Protein AF-A0A2T0K1S1-F1 (afdb_monomer_lite)

Foldseek 3Di:
DDPVVVQVLVLQCQVVPFPFKQKAKEKAFAPPLADPLLVVVVVVHRPRYHYYHDDAQCVQQVVQCVSQVNQRRGRLDHDDPQGGMDIDMDIYGAFWFPDFWDKDALCLLDPPFPCNVVAGIWTKHDQDQKFWAWFADPQQGIKTKIWTWTDDDLWIKIKIWIDGPPPRDPVSQQVVQLVQVLQSPPVVGPRGDDLVVDDAADDSFKHKDKDWDFDPDPVLEAEGEMEIGHWAKDKDKDWCPPPVNCVLVVVCVCQVSSVHDDRDDTDIDIDIFTGARTTSHDDDDDDDDDDDDGTDIGMYMYMYGRPRAKIKIWMAICGPVPGSRRSPTRDIDICHDGDYHDPDDPCVVVPPD

pLDDT: mean 85.29, std 15.34, range [21.83, 98.5]

Secondary structure (DSSP, 8-state):
--HHHHHHHHHHHHHS--TTSEEEEEEEE-TT---HHHHHHHHTS-TTSEEEE---HHHHHHHHHHHTTTS--S-SS---TT--EEEEEEEE--EEBSSPPEEEEGGGG-TT-SSTTT-SEEEE--SSS-EEEEEEETTTEEEEEEEEEEEETTEEEEEEEEEE-TTS-HHHHHHHHHHHGGGTTSSSPTTBPPGGGSPSEE-SSEEEEEEEEEE--TTSEEEEEEEEE-BEEEEEEEE---GGGSHHHHHHHHGGGGT-S------EEEEEEEE-SSEES------------PPEEEEEEEEEEE--S-EEEEEEE--TT--TTTT-EEEEEEE-S-BPPPSS-TTGGGG--

Sequence (353 aa):
MDVEAAAAAATAMLEQPHPLVSSATAVWNRPGTDTDRLRHWYSSLPPRTGTGPLPEQALLDAWAKEHSLGMIDEFPLKVTPDVVLVLAGALATRVTWEEPFDVAPASALGPESAWAADLSRVLSSPPAGHVAFIATTETAGDVIVHAATAGCGPARLSVVSVAAAPDVAFGNVLAAAHEIAPTVHDRPPAHRVSLFDLPVGETTLWTIREDRAPTHAPSGREERHRAVLPCWAAEGNHDLGDPSLGFPLAARALAPLLERSGLEFKARQAAVAKYGRYGFEAAAVTGGAAIESEPAEGDVRAAELRFGHPYAVVAVTNDTARGPWHGVPVFSGWVGRPEDVPEEDPDDEAADD

Radius of gyration: 23.32 Å; chains: 1; bounding box: 58×45×66 Å

Organism: NCBI:txid113567

Structure (mmCIF, N/CA/C/O backbone):
data_AF-A0A2T0K1S1-F1
#
_entry.id   AF-A0A2T0K1S1-F1
#
loop_
_atom_site.group_PDB
_atom_site.id
_atom_site.type_symbol
_atom_site.label_atom_id
_atom_site.label_alt_id
_atom_site.label_comp_id
_atom_site.label_asym_id
_atom_site.label_entity_id
_atom_site.label_seq_id
_atom_site.pdbx_PDB_ins_code
_atom_site.Cartn_x
_atom_site.Cartn_y
_atom_site.Cartn_z
_atom_site.occupancy
_atom_site.B_iso_or_equiv
_atom_site.auth_seq_id
_atom_site.auth_comp_id
_atom_site.auth_asym_id
_atom_site.auth_atom_id
_atom_site.pdbx_PDB_model_num
ATOM 1 N N . MET A 1 1 ? 9.750 -6.802 17.464 1.00 64.81 1 MET A N 1
ATOM 2 C CA . MET A 1 1 ? 9.503 -5.585 18.264 1.00 64.81 1 MET A CA 1
ATOM 3 C C . MET A 1 1 ? 8.763 -6.012 19.519 1.00 64.81 1 MET A C 1
ATOM 5 O O . MET A 1 1 ? 7.904 -6.879 19.402 1.00 64.81 1 MET A O 1
ATOM 9 N N . ASP A 1 2 ? 9.132 -5.507 20.695 1.00 86.81 2 ASP A N 1
ATOM 10 C CA . ASP A 1 2 ? 8.346 -5.748 21.911 1.00 86.81 2 ASP A CA 1
ATOM 11 C C . ASP A 1 2 ? 7.138 -4.793 21.993 1.00 86.81 2 ASP A C 1
ATOM 13 O O . ASP A 1 2 ? 6.983 -3.885 21.174 1.00 86.81 2 ASP A O 1
ATOM 17 N N . VAL A 1 3 ? 6.244 -5.036 22.953 1.00 81.44 3 VAL A N 1
ATOM 18 C CA . VAL A 1 3 ? 4.970 -4.308 23.072 1.00 81.44 3 VAL A CA 1
ATOM 19 C C . VAL A 1 3 ? 5.176 -2.847 23.484 1.00 81.44 3 VAL A C 1
ATOM 21 O O . VAL A 1 3 ? 4.444 -1.980 23.014 1.00 81.44 3 VAL A O 1
ATOM 24 N N . GLU A 1 4 ? 6.169 -2.558 24.327 1.00 86.31 4 GLU A N 1
ATOM 25 C CA . GLU A 1 4 ? 6.444 -1.196 24.799 1.00 86.31 4 GLU A CA 1
ATOM 26 C C . GLU A 1 4 ? 7.002 -0.329 23.667 1.00 86.31 4 GLU A C 1
ATOM 28 O O . GLU A 1 4 ? 6.529 0.787 23.451 1.00 86.31 4 GLU A O 1
ATOM 33 N N . ALA A 1 5 ? 7.932 -0.870 22.879 1.00 87.62 5 ALA A N 1
ATOM 34 C CA . ALA A 1 5 ? 8.465 -0.214 21.693 1.00 87.62 5 ALA A CA 1
ATOM 35 C C . ALA A 1 5 ? 7.375 0.025 20.637 1.00 87.62 5 ALA A C 1
ATOM 37 O O . ALA A 1 5 ? 7.321 1.104 20.048 1.00 87.62 5 ALA A O 1
ATOM 38 N N . ALA A 1 6 ? 6.474 -0.943 20.429 1.00 83.44 6 ALA A N 1
ATOM 39 C CA . ALA A 1 6 ? 5.346 -0.786 19.512 1.00 83.44 6 ALA A CA 1
ATOM 40 C C . ALA A 1 6 ? 4.378 0.316 19.973 1.00 83.44 6 ALA A C 1
ATOM 42 O O . ALA A 1 6 ? 3.968 1.156 19.171 1.00 83.44 6 ALA A O 1
ATOM 43 N N . ALA A 1 7 ? 4.051 0.354 21.269 1.00 85.38 7 ALA A N 1
ATOM 44 C CA . ALA A 1 7 ? 3.191 1.385 21.841 1.00 85.38 7 ALA A CA 1
ATOM 45 C C . ALA A 1 7 ? 3.831 2.782 21.755 1.00 85.38 7 ALA A C 1
ATOM 47 O O . ALA A 1 7 ? 3.155 3.748 21.393 1.00 85.38 7 ALA A O 1
ATOM 48 N N . ALA A 1 8 ? 5.133 2.892 22.032 1.00 89.75 8 ALA A N 1
ATOM 49 C CA . ALA A 1 8 ? 5.875 4.144 21.917 1.00 89.75 8 ALA A CA 1
ATOM 50 C C . ALA A 1 8 ? 5.935 4.644 20.464 1.00 89.75 8 ALA A C 1
ATOM 52 O O . ALA A 1 8 ? 5.700 5.826 20.217 1.00 89.75 8 ALA A O 1
ATOM 53 N N . ALA A 1 9 ? 6.179 3.752 19.499 1.00 89.31 9 ALA A N 1
ATOM 54 C CA . ALA A 1 9 ? 6.176 4.092 18.077 1.00 89.31 9 ALA A CA 1
ATOM 55 C C . ALA A 1 9 ? 4.791 4.570 17.607 1.00 89.31 9 ALA A C 1
ATOM 57 O O . ALA A 1 9 ? 4.682 5.625 16.984 1.00 89.31 9 ALA A O 1
ATOM 58 N N . ALA A 1 10 ? 3.723 3.847 17.965 1.00 86.44 10 ALA A N 1
ATOM 59 C CA . ALA A 1 10 ? 2.351 4.245 17.646 1.00 86.44 10 ALA A CA 1
ATOM 60 C C . ALA A 1 10 ? 1.981 5.602 18.266 1.00 86.44 10 ALA A C 1
ATOM 62 O O . ALA A 1 10 ? 1.386 6.448 17.601 1.00 86.44 10 ALA A O 1
ATOM 63 N N . THR A 1 11 ? 2.387 5.837 19.516 1.00 89.88 11 THR A N 1
ATOM 64 C CA . THR A 1 11 ? 2.181 7.120 20.202 1.00 89.88 11 THR A CA 1
ATOM 65 C C . THR A 1 11 ? 2.896 8.253 19.474 1.00 89.88 11 THR A C 1
ATOM 67 O O . THR A 1 11 ? 2.268 9.261 19.164 1.00 89.88 11 THR A O 1
ATOM 70 N N . ALA A 1 12 ? 4.171 8.067 19.118 1.00 91.56 12 ALA A N 1
ATOM 71 C CA . ALA A 1 12 ? 4.946 9.075 18.401 1.00 91.56 12 ALA A CA 1
ATOM 72 C C . ALA A 1 12 ? 4.328 9.427 17.036 1.00 91.56 12 ALA A C 1
ATOM 74 O O . ALA A 1 12 ? 4.266 10.602 16.677 1.00 91.56 12 ALA A O 1
ATOM 75 N N . MET A 1 13 ? 3.835 8.426 16.298 1.00 90.69 13 MET A N 1
ATOM 76 C CA . MET A 1 13 ? 3.145 8.629 15.019 1.00 90.69 13 MET A CA 1
ATOM 77 C C . MET A 1 13 ? 1.844 9.423 15.177 1.00 90.69 13 MET A C 1
ATOM 79 O O . MET A 1 13 ? 1.580 10.330 14.389 1.00 90.69 13 MET A O 1
ATOM 83 N N . LEU A 1 14 ? 1.048 9.129 16.209 1.00 88.44 14 LEU A N 1
ATOM 84 C CA . LEU A 1 14 ? -0.197 9.853 16.471 1.00 88.44 14 LEU A CA 1
ATOM 85 C C . LEU A 1 14 ? 0.062 11.282 16.956 1.00 88.44 14 LEU A C 1
ATOM 87 O O . LEU A 1 14 ? -0.648 12.195 16.550 1.00 88.44 14 LEU A O 1
ATOM 91 N N . GLU A 1 15 ? 1.075 11.504 17.794 1.00 90.00 15 GLU A N 1
ATOM 92 C CA . GLU A 1 15 ? 1.450 12.842 18.271 1.00 90.00 15 GLU A CA 1
ATOM 93 C C . GLU A 1 15 ? 2.003 13.735 17.153 1.00 90.00 15 GLU A C 1
ATOM 95 O O . GLU A 1 15 ? 1.777 14.950 17.167 1.00 90.00 15 GLU A O 1
ATOM 100 N N . GLN A 1 16 ? 2.671 13.131 16.167 1.00 90.50 16 GLN A N 1
ATOM 101 C CA . GLN A 1 16 ? 3.248 13.793 14.999 1.00 90.50 16 GLN A CA 1
ATOM 102 C C . GLN A 1 16 ? 2.601 13.248 13.716 1.00 90.50 16 GLN A C 1
ATOM 104 O O . GLN A 1 16 ? 3.237 12.475 12.998 1.00 90.50 16 GLN A O 1
ATOM 109 N N . PRO A 1 17 ? 1.336 13.611 13.424 1.00 89.06 17 PRO A N 1
ATOM 110 C CA . PRO A 1 17 ? 0.612 13.065 12.283 1.00 89.06 17 PRO A CA 1
ATOM 111 C C . PRO A 1 17 ? 1.308 13.416 10.967 1.00 89.06 17 PRO A C 1
ATOM 113 O O . PRO A 1 17 ? 1.809 14.529 10.783 1.00 89.06 17 PRO A O 1
ATOM 116 N N . HIS A 1 18 ? 1.315 12.463 10.040 1.00 90.19 18 HIS A N 1
ATOM 117 C CA . HIS A 1 18 ? 1.939 12.644 8.740 1.00 90.19 18 HIS A CA 1
ATOM 118 C C . HIS A 1 18 ? 1.052 13.501 7.814 1.00 90.19 18 HIS A C 1
ATOM 120 O O . HIS A 1 18 ? -0.120 13.172 7.633 1.00 90.19 18 HIS A O 1
ATOM 126 N N . PRO A 1 19 ? 1.572 14.560 7.161 1.00 89.62 19 PRO A N 1
ATOM 127 C CA . PRO A 1 19 ? 0.756 15.470 6.345 1.00 89.62 19 PRO A CA 1
ATOM 128 C C . PRO A 1 19 ? 0.024 14.808 5.175 1.00 89.62 19 PRO A C 1
ATOM 130 O O . PRO A 1 19 ? -1.030 15.280 4.766 1.00 89.62 19 PRO A O 1
ATOM 133 N N . LEU A 1 20 ? 0.585 13.724 4.632 1.00 89.44 20 LEU A N 1
ATOM 134 C CA . LEU A 1 20 ? -0.005 12.986 3.511 1.00 89.44 20 LEU A CA 1
ATOM 135 C C . LEU A 1 20 ? -0.845 11.783 3.957 1.00 89.44 20 LEU A C 1
ATOM 137 O O . LEU A 1 20 ? -1.424 11.119 3.109 1.00 89.44 20 LEU A O 1
ATOM 141 N N . VAL A 1 21 ? -0.884 11.451 5.252 1.00 89.12 21 VAL A N 1
ATOM 142 C CA . VAL A 1 21 ? -1.632 10.291 5.763 1.00 89.12 21 VAL A CA 1
ATOM 143 C C . VAL A 1 21 ? -2.501 10.747 6.928 1.00 89.12 21 VAL A C 1
ATOM 145 O O . VAL A 1 21 ? -2.032 10.923 8.053 1.00 89.12 21 VAL A O 1
ATOM 148 N N . SER A 1 22 ? -3.792 10.918 6.650 1.00 86.19 22 SER A N 1
ATOM 149 C CA . SER A 1 22 ? -4.805 11.070 7.687 1.00 86.19 22 SER A CA 1
ATOM 150 C C . SER A 1 22 ? -4.788 9.820 8.557 1.00 86.19 22 SER A C 1
ATOM 152 O O . SER A 1 22 ? -4.917 8.703 8.055 1.00 86.19 22 SER A O 1
ATOM 154 N N . SER A 1 23 ? -4.602 10.013 9.859 1.00 86.38 23 SER A N 1
ATOM 155 C CA . SER A 1 23 ? -4.616 8.944 10.849 1.00 86.38 23 SER A CA 1
ATOM 156 C C . SER A 1 23 ? -5.500 9.345 12.017 1.00 86.38 23 SER A C 1
ATOM 158 O O . SER A 1 23 ? -5.381 10.443 12.564 1.00 86.38 23 SER A O 1
ATOM 160 N N . ALA A 1 24 ? -6.406 8.450 12.390 1.00 85.75 24 ALA A N 1
ATOM 161 C CA . ALA A 1 24 ? -7.288 8.636 13.527 1.00 85.75 24 ALA A CA 1
ATOM 162 C C . ALA A 1 24 ? -7.420 7.330 14.300 1.00 85.75 24 ALA A C 1
ATOM 164 O O . ALA A 1 24 ? -7.539 6.250 13.722 1.00 85.75 24 ALA A O 1
ATOM 165 N N . THR A 1 25 ? -7.430 7.443 15.620 1.00 88.44 25 THR A N 1
ATOM 166 C CA . THR A 1 25 ? -7.726 6.341 16.530 1.00 88.44 25 THR A CA 1
ATOM 167 C C . THR A 1 25 ? -8.847 6.756 17.456 1.00 88.44 25 THR A C 1
ATOM 169 O O . THR A 1 25 ? -8.946 7.916 17.860 1.00 88.44 25 THR A O 1
ATOM 172 N N . ALA A 1 26 ? -9.695 5.804 17.816 1.00 87.69 26 ALA A N 1
ATOM 173 C CA . ALA A 1 26 ? -10.708 6.026 18.822 1.00 87.69 26 ALA A CA 1
ATOM 174 C C . ALA A 1 26 ? -11.001 4.758 19.616 1.00 87.69 26 ALA A C 1
ATOM 176 O O . ALA A 1 26 ? -10.833 3.632 19.143 1.00 87.69 26 ALA A O 1
ATOM 177 N N . VAL A 1 27 ? -11.457 4.959 20.843 1.00 89.06 27 VAL A N 1
ATOM 178 C CA . VAL A 1 27 ? -12.011 3.918 21.687 1.00 89.06 27 VAL A CA 1
ATOM 179 C C . VAL A 1 27 ? -13.284 4.415 22.344 1.00 89.06 27 VAL A C 1
ATOM 181 O O . VAL A 1 27 ? -13.318 5.484 22.947 1.00 89.06 27 VAL A O 1
ATOM 184 N N . TRP A 1 28 ? -14.336 3.613 22.262 1.00 90.19 28 TRP A N 1
ATOM 185 C CA . TRP A 1 28 ? -15.601 3.936 22.900 1.00 90.19 28 TRP A CA 1
ATOM 186 C C . TRP A 1 28 ? -16.138 2.758 23.692 1.00 90.19 28 TRP A C 1
ATOM 188 O O . TRP A 1 28 ? -16.031 1.612 23.257 1.00 90.19 28 TRP A O 1
ATOM 198 N N . ASN A 1 29 ? -16.761 3.034 24.834 1.00 89.25 29 ASN A N 1
ATOM 199 C CA . ASN A 1 29 ? -17.402 2.015 25.661 1.00 89.25 29 ASN A CA 1
ATOM 200 C C . ASN A 1 29 ? -18.888 2.286 25.848 1.00 89.25 29 ASN A C 1
ATOM 202 O O . ASN A 1 29 ? -19.340 3.429 25.851 1.00 89.25 29 ASN A O 1
ATOM 206 N N . ARG A 1 30 ? -19.670 1.227 26.048 1.00 88.75 30 ARG A N 1
ATOM 207 C CA . ARG A 1 30 ? -21.098 1.372 26.326 1.00 88.75 30 ARG A CA 1
ATOM 208 C C . ARG A 1 30 ? -21.313 2.182 27.619 1.00 88.75 30 ARG A C 1
ATOM 210 O O . ARG A 1 30 ? -20.660 1.894 28.623 1.00 88.75 30 ARG A O 1
ATOM 217 N N . PRO A 1 31 ? -22.257 3.141 27.639 1.00 87.94 31 PRO A N 1
ATOM 218 C CA . PRO A 1 31 ? -22.629 3.823 28.874 1.00 87.94 31 PRO A CA 1
ATOM 219 C C . PRO A 1 31 ? -22.998 2.834 29.988 1.00 87.94 31 PRO A C 1
ATOM 221 O O . PRO A 1 31 ? -23.769 1.898 29.763 1.00 87.94 31 PRO A O 1
ATOM 224 N N . GLY A 1 32 ? -22.451 3.035 31.189 1.00 85.44 32 GLY A N 1
ATOM 225 C CA . GLY A 1 32 ? -22.700 2.157 32.337 1.00 85.44 32 GLY A CA 1
ATOM 226 C C . GLY A 1 32 ? -21.766 0.947 32.429 1.00 85.44 32 GLY A C 1
ATOM 227 O O . GLY A 1 32 ? -21.948 0.111 33.312 1.00 85.44 32 GLY A O 1
ATOM 228 N N . THR A 1 33 ? -20.758 0.848 31.555 1.00 85.75 33 THR A N 1
ATOM 229 C CA . THR A 1 33 ? -19.636 -0.100 31.703 1.00 85.75 33 THR A CA 1
ATOM 230 C C . THR A 1 33 ? -18.342 0.585 32.147 1.00 85.75 33 THR A C 1
ATOM 232 O O . THR A 1 33 ? -17.258 0.029 31.978 1.00 85.75 33 THR A O 1
ATOM 235 N N . ASP A 1 34 ? -18.443 1.805 32.667 1.00 87.12 34 ASP A N 1
ATOM 236 C CA . ASP A 1 34 ? -17.313 2.613 33.106 1.00 87.12 34 ASP A CA 1
ATOM 237 C C . ASP A 1 34 ? -16.726 2.071 34.416 1.00 87.12 34 ASP A C 1
ATOM 239 O O . ASP A 1 34 ? -17.436 1.885 35.403 1.00 87.12 34 ASP A O 1
ATOM 243 N N . THR A 1 35 ? -15.413 1.850 34.438 1.00 91.12 35 THR A N 1
ATOM 244 C CA . THR A 1 35 ? -14.669 1.398 35.623 1.00 91.12 35 THR A CA 1
ATOM 245 C C . THR A 1 35 ? -13.484 2.329 35.886 1.00 91.12 35 THR A C 1
ATOM 247 O O . THR A 1 35 ? -13.036 3.066 35.000 1.00 91.12 35 THR A O 1
ATOM 250 N N . ASP A 1 36 ? -12.916 2.286 37.092 1.00 91.75 36 ASP A N 1
ATOM 251 C CA . ASP A 1 36 ? -11.699 3.046 37.415 1.00 91.75 36 ASP A CA 1
ATOM 252 C C . ASP A 1 36 ? -10.504 2.608 36.560 1.00 91.75 36 ASP A C 1
ATOM 254 O O . ASP A 1 36 ? -9.706 3.439 36.124 1.00 91.75 36 ASP A O 1
ATOM 258 N N . ARG A 1 37 ? -10.410 1.306 36.261 1.00 91.81 37 ARG A N 1
ATOM 259 C CA . ARG A 1 37 ? -9.342 0.738 35.427 1.00 91.81 37 ARG A CA 1
ATOM 260 C C . ARG A 1 37 ? -9.436 1.209 33.982 1.00 91.81 37 ARG A C 1
ATOM 262 O O . ARG A 1 37 ? -8.415 1.569 33.404 1.00 91.81 37 ARG A O 1
ATOM 269 N N . LEU A 1 38 ? -10.644 1.239 33.418 1.00 89.88 38 LEU A N 1
ATOM 270 C CA . LEU A 1 38 ? -10.876 1.734 32.063 1.00 89.88 38 LEU A CA 1
ATOM 271 C C . LEU A 1 38 ? -10.540 3.225 31.964 1.00 89.88 38 LEU A C 1
ATOM 273 O O . LEU A 1 38 ? -9.828 3.632 31.051 1.00 89.88 38 LEU A O 1
ATOM 277 N N . ARG A 1 39 ? -10.977 4.028 32.943 1.00 90.25 39 ARG A N 1
ATOM 278 C CA . ARG A 1 39 ? -10.659 5.463 33.001 1.00 90.25 39 ARG A CA 1
ATOM 279 C C . ARG A 1 39 ? -9.160 5.720 33.112 1.00 90.25 39 ARG A C 1
ATOM 281 O O . ARG A 1 39 ? -8.640 6.603 32.434 1.00 90.25 39 ARG A O 1
ATOM 288 N N . HIS A 1 40 ? -8.458 4.938 33.931 1.00 91.69 40 HIS A N 1
ATOM 289 C CA . HIS A 1 40 ? -7.007 5.039 34.020 1.00 91.69 40 HIS A CA 1
ATOM 290 C C . HIS A 1 40 ? -6.333 4.676 32.691 1.00 91.69 40 HIS A C 1
ATOM 292 O O . HIS A 1 40 ? -5.454 5.405 32.235 1.00 91.69 40 HIS A O 1
ATOM 298 N N . TRP A 1 41 ? -6.783 3.615 32.021 1.00 90.88 41 TRP A N 1
ATOM 299 C CA . TRP A 1 41 ? -6.257 3.259 30.707 1.00 90.88 41 TRP A CA 1
ATOM 300 C C . TRP A 1 41 ? -6.513 4.352 29.658 1.00 90.88 41 TRP A C 1
ATOM 302 O O . TRP A 1 41 ? -5.575 4.736 28.965 1.00 90.88 41 TRP A O 1
ATOM 312 N N . TYR A 1 42 ? -7.707 4.952 29.601 1.00 90.81 42 TYR A N 1
ATOM 313 C CA . TYR A 1 42 ? -7.972 6.099 28.718 1.00 90.81 42 TYR A CA 1
ATOM 314 C C . TYR A 1 42 ? -7.012 7.266 28.958 1.00 90.81 42 TYR A C 1
ATOM 316 O O . TYR A 1 42 ? -6.526 7.854 27.999 1.00 90.81 42 TYR A O 1
ATOM 324 N N . SER A 1 43 ? -6.670 7.561 30.218 1.00 89.56 43 SER A N 1
ATOM 325 C CA . SER A 1 43 ? -5.703 8.622 30.540 1.00 89.56 43 SER A CA 1
ATOM 326 C C . SER A 1 43 ? -4.270 8.334 30.071 1.00 89.56 43 SER A C 1
ATOM 328 O O . SER A 1 43 ? -3.445 9.243 30.061 1.00 89.56 43 SER A O 1
ATOM 330 N N . SER A 1 44 ? -3.973 7.084 29.697 1.00 89.56 44 SER A N 1
ATOM 331 C CA . SER A 1 44 ? -2.677 6.674 29.144 1.00 89.56 44 SER A CA 1
ATOM 332 C C . SER A 1 44 ? -2.625 6.687 27.614 1.00 89.56 44 SER A C 1
ATOM 334 O O . SER A 1 44 ? -1.552 6.497 27.047 1.00 89.56 44 SER A O 1
ATOM 336 N N . LEU A 1 45 ? -3.764 6.884 26.937 1.00 89.44 45 LEU A N 1
ATOM 337 C CA . LEU A 1 45 ? -3.822 6.902 25.477 1.00 89.44 45 LEU A CA 1
ATOM 338 C C . LEU A 1 45 ? -3.278 8.221 24.909 1.00 89.44 45 LEU A C 1
ATOM 340 O O . LEU A 1 45 ? -3.387 9.262 25.564 1.00 89.44 45 LEU A O 1
ATOM 344 N N . PRO A 1 46 ? -2.745 8.212 23.671 1.00 88.31 46 PRO A N 1
ATOM 345 C CA . PRO A 1 46 ? -2.303 9.430 23.002 1.00 88.31 46 PRO A CA 1
ATOM 346 C C . PRO A 1 46 ? -3.429 10.476 22.970 1.00 88.31 46 PRO A C 1
ATOM 348 O O . PRO A 1 46 ? -4.557 10.104 22.633 1.00 88.31 46 PRO A O 1
ATOM 351 N N . PRO A 1 47 ? -3.157 11.772 23.233 1.00 86.06 47 PRO A N 1
ATOM 352 C CA . PRO A 1 47 ? -4.196 12.802 23.375 1.00 86.06 47 PRO A CA 1
ATOM 353 C C . PRO A 1 47 ? -5.135 12.965 22.172 1.00 86.06 47 PRO A C 1
ATOM 355 O O . PRO A 1 47 ? -6.242 13.474 22.313 1.00 86.06 47 PRO A O 1
ATOM 358 N N . ARG A 1 48 ? -4.687 12.555 20.980 1.00 86.56 48 ARG A N 1
ATOM 359 C CA . ARG A 1 48 ? -5.467 12.586 19.732 1.00 86.56 48 ARG A CA 1
ATOM 360 C C . ARG A 1 48 ? -6.414 11.395 19.565 1.00 86.56 48 ARG A C 1
ATOM 362 O O . ARG A 1 48 ? -7.193 11.384 18.619 1.00 86.56 48 ARG A O 1
ATOM 369 N N . THR A 1 49 ? -6.357 10.412 20.460 1.00 89.44 49 THR A N 1
ATOM 370 C CA . THR A 1 49 ? -7.272 9.271 20.442 1.00 89.44 49 THR A CA 1
ATOM 371 C C . THR A 1 49 ? -8.647 9.726 20.916 1.00 89.44 49 THR A C 1
ATOM 373 O O . THR A 1 49 ? -8.793 10.196 22.046 1.00 89.44 49 THR A O 1
ATOM 376 N N . GLY A 1 50 ? -9.668 9.570 20.075 1.00 89.06 50 GLY A N 1
ATOM 377 C CA . GLY A 1 50 ? -11.052 9.818 20.468 1.00 89.06 50 GLY A CA 1
ATOM 378 C C . GLY A 1 50 ? -11.458 8.871 21.596 1.00 89.06 50 GLY A C 1
ATOM 379 O O . GLY A 1 50 ? -11.259 7.665 21.488 1.00 89.06 50 GLY A O 1
ATOM 380 N N . THR A 1 51 ? -12.013 9.392 22.688 1.00 91.56 51 THR A N 1
ATOM 381 C CA . THR A 1 51 ? -12.507 8.569 23.803 1.00 91.56 51 THR A CA 1
ATOM 382 C C . THR A 1 51 ? -13.911 8.996 24.207 1.00 91.56 51 THR A C 1
ATOM 384 O O . THR A 1 51 ? -14.295 10.147 23.994 1.00 91.56 51 THR A O 1
ATOM 387 N N . GLY A 1 52 ? -14.691 8.084 24.791 1.00 90.44 52 GLY A N 1
ATOM 388 C CA . GLY A 1 52 ? -15.994 8.426 25.362 1.00 90.44 52 GLY A CA 1
ATOM 389 C C . GLY A 1 52 ? -17.046 7.319 25.262 1.00 90.44 52 GLY A C 1
ATOM 390 O O . GLY A 1 52 ? -16.705 6.154 25.038 1.00 90.44 52 GLY A O 1
ATOM 391 N N . PRO A 1 53 ? -18.334 7.669 25.442 1.00 92.06 53 PRO A N 1
ATOM 392 C CA . PRO A 1 53 ? -19.424 6.713 25.307 1.00 92.06 53 PRO A CA 1
ATOM 393 C C . PRO A 1 53 ? -19.555 6.236 23.857 1.00 92.06 53 PRO A C 1
ATOM 395 O O . PRO A 1 53 ? -19.329 7.009 22.930 1.00 92.06 53 PRO A O 1
ATOM 398 N N . LEU A 1 54 ? -19.959 4.977 23.677 1.00 91.12 54 LEU A N 1
ATOM 399 C CA . LEU A 1 54 ? -20.235 4.353 22.384 1.00 91.12 54 LEU A CA 1
ATOM 400 C C . LEU A 1 54 ? -21.316 5.148 21.646 1.00 91.12 54 LEU A C 1
ATOM 402 O O . LEU A 1 54 ? -22.460 5.163 22.116 1.00 91.12 54 LEU A O 1
ATOM 406 N N . PRO A 1 55 ? -20.971 5.810 20.527 1.00 91.56 55 PRO A N 1
ATOM 407 C CA . PRO A 1 55 ? -21.939 6.590 19.778 1.00 91.56 55 PRO A CA 1
ATOM 408 C C . PRO A 1 55 ? -22.923 5.693 19.017 1.00 91.56 55 PRO A C 1
ATOM 410 O O . PRO A 1 55 ? -22.701 4.496 18.817 1.00 91.56 55 PRO A O 1
ATOM 413 N N . GLU A 1 56 ? -24.035 6.289 18.589 1.00 92.25 56 GLU A N 1
ATOM 414 C CA . GLU A 1 56 ? -24.987 5.634 17.693 1.00 92.25 56 GLU A CA 1
ATOM 415 C C . GLU A 1 56 ? -24.381 5.415 16.299 1.00 92.25 56 GLU A C 1
ATOM 417 O O . GLU A 1 56 ? -23.434 6.095 15.902 1.00 92.25 56 GLU A O 1
ATOM 422 N N . GLN A 1 57 ? -24.963 4.489 15.530 1.00 93.81 57 GLN A N 1
ATOM 423 C CA . GLN A 1 57 ? -24.428 4.077 14.228 1.00 93.81 57 GLN A CA 1
ATOM 424 C C . GLN A 1 57 ? -24.203 5.259 13.272 1.00 93.81 57 GLN A C 1
ATOM 426 O O . GLN A 1 57 ? -23.140 5.347 12.675 1.00 93.81 57 GLN A O 1
ATOM 431 N N . ALA A 1 58 ? -25.138 6.212 13.195 1.00 95.38 58 ALA A N 1
ATOM 432 C CA . ALA A 1 58 ? -25.011 7.368 12.304 1.00 95.38 58 ALA A CA 1
ATOM 433 C C . ALA A 1 58 ? -23.784 8.247 12.618 1.00 95.38 58 ALA A C 1
ATOM 435 O O . ALA A 1 58 ? -23.182 8.822 11.716 1.00 95.38 58 ALA A O 1
ATOM 436 N N . LEU A 1 59 ? -23.392 8.340 13.892 1.00 94.69 59 LEU A N 1
ATOM 437 C CA . LEU A 1 59 ? -22.197 9.076 14.306 1.00 94.69 59 LEU A CA 1
ATOM 438 C C . LEU A 1 59 ? -20.914 8.280 14.038 1.00 94.69 59 LEU A C 1
ATOM 440 O O . LEU A 1 59 ? -19.890 8.881 13.733 1.00 94.69 59 LEU A O 1
ATOM 444 N N . LEU A 1 60 ? -20.962 6.946 14.119 1.00 92.25 60 LEU A N 1
ATOM 445 C CA . LEU A 1 60 ? -19.847 6.094 13.695 1.00 92.25 60 LEU A CA 1
ATOM 446 C C . LEU A 1 60 ? -19.620 6.174 12.185 1.00 92.25 60 LEU A C 1
ATOM 448 O O . LEU A 1 60 ? -18.476 6.255 11.749 1.00 92.25 60 LEU A O 1
ATOM 452 N N . ASP A 1 61 ? -20.696 6.178 11.402 1.00 94.50 61 ASP A N 1
ATOM 453 C CA . ASP A 1 61 ? -20.640 6.313 9.946 1.00 94.50 61 ASP A CA 1
ATOM 454 C C . ASP A 1 61 ? -20.086 7.699 9.564 1.00 94.50 61 ASP A C 1
ATOM 456 O O . ASP A 1 61 ? -19.163 7.804 8.759 1.00 94.50 61 ASP A O 1
ATOM 460 N N . ALA A 1 62 ? -20.535 8.765 10.241 1.00 94.44 62 ALA A N 1
ATOM 461 C CA . ALA A 1 62 ? -19.960 10.102 10.078 1.00 94.44 62 ALA A CA 1
ATOM 462 C C . ALA A 1 62 ? -18.464 10.153 10.444 1.00 94.44 62 ALA A C 1
ATOM 464 O O . ALA A 1 62 ? -17.679 10.742 9.704 1.00 94.44 62 ALA A O 1
ATOM 465 N N . TRP A 1 63 ? -18.060 9.497 11.539 1.00 92.38 63 TRP A N 1
ATOM 466 C CA . TRP A 1 63 ? -16.655 9.380 11.941 1.00 92.38 63 TRP A CA 1
ATOM 467 C C . TRP A 1 63 ? -15.824 8.643 10.879 1.00 92.38 63 TRP A C 1
ATOM 469 O O . TRP A 1 63 ? -14.740 9.101 10.520 1.00 92.38 63 TRP A O 1
ATOM 479 N N . ALA A 1 64 ? -16.337 7.532 10.333 1.00 90.00 64 ALA A N 1
ATOM 480 C CA . ALA A 1 64 ? -15.676 6.793 9.258 1.00 90.00 64 ALA A CA 1
ATOM 481 C C . ALA A 1 64 ? -15.493 7.675 8.020 1.00 90.00 64 ALA A C 1
ATOM 483 O O . ALA A 1 64 ? -14.384 7.761 7.491 1.00 90.00 64 ALA A O 1
ATOM 484 N N . LYS A 1 65 ? -16.545 8.386 7.608 1.00 91.81 65 LYS A N 1
ATOM 485 C CA . LYS A 1 65 ? -16.524 9.279 6.447 1.00 91.81 65 LYS A CA 1
ATOM 486 C C . LYS A 1 65 ? -15.532 10.423 6.620 1.00 91.81 65 LYS A C 1
ATOM 488 O O . LYS A 1 65 ? -14.727 10.672 5.728 1.00 91.81 65 LYS A O 1
ATOM 493 N N . GLU A 1 66 ? -15.546 11.091 7.768 1.00 90.69 66 GLU A N 1
ATOM 494 C CA . GLU A 1 66 ? -14.636 12.201 8.062 1.00 90.69 66 GLU A CA 1
ATOM 495 C C . GLU A 1 66 ? -13.170 11.749 8.029 1.00 90.69 66 GLU A C 1
ATOM 497 O O . GLU A 1 66 ? -12.351 12.311 7.298 1.00 90.69 66 GLU A O 1
ATOM 502 N N . HIS A 1 67 ? -12.834 10.687 8.766 1.00 88.50 67 HIS A N 1
ATOM 503 C CA . HIS A 1 67 ? -11.444 10.252 8.914 1.00 88.50 67 HIS A CA 1
ATOM 504 C C . HIS A 1 67 ? -10.913 9.425 7.736 1.00 88.50 67 HIS A C 1
ATOM 506 O O . HIS A 1 67 ? -9.700 9.224 7.641 1.00 88.50 67 HIS A O 1
ATOM 512 N N . SER A 1 68 ? -11.787 9.006 6.816 1.00 86.19 68 SER A N 1
ATOM 513 C CA . SER A 1 68 ? -11.428 8.369 5.543 1.00 86.19 68 SER A CA 1
ATOM 514 C C . SER A 1 68 ? -11.385 9.333 4.352 1.00 86.19 68 SER A C 1
ATOM 516 O O . SER A 1 68 ? -11.280 8.885 3.212 1.00 86.19 68 SER A O 1
ATOM 518 N N . LEU A 1 69 ? -11.481 10.650 4.580 1.00 87.25 69 LEU A N 1
ATOM 519 C CA . LEU A 1 69 ? -11.558 11.662 3.513 1.00 87.25 69 LEU A CA 1
ATOM 520 C C . LEU A 1 69 ? -12.750 11.443 2.559 1.00 87.25 69 LEU A C 1
ATOM 522 O O . LEU A 1 69 ? -12.684 11.765 1.368 1.00 87.25 69 LEU A O 1
ATOM 526 N N . GLY A 1 70 ? -13.836 10.879 3.088 1.00 88.31 70 GLY A N 1
ATOM 527 C CA . GLY A 1 70 ? -15.055 10.548 2.361 1.00 88.31 70 GLY A CA 1
ATOM 528 C C . GLY A 1 70 ? -15.020 9.223 1.600 1.00 88.31 70 GLY A C 1
ATOM 529 O O . GLY A 1 70 ? -15.991 8.929 0.917 1.00 88.31 70 GLY A O 1
ATOM 530 N N . MET A 1 71 ? -13.938 8.437 1.687 1.00 84.56 71 MET A N 1
ATOM 531 C CA . MET A 1 71 ? -13.805 7.179 0.934 1.00 84.56 71 MET A CA 1
ATOM 532 C C . MET A 1 71 ? -14.573 6.005 1.552 1.00 84.56 71 MET A C 1
ATOM 534 O O . MET A 1 71 ? -14.865 5.036 0.861 1.00 84.56 71 MET A O 1
ATOM 538 N N . ILE A 1 72 ? -14.878 6.063 2.850 1.00 84.75 72 ILE A N 1
ATOM 539 C CA . ILE A 1 72 ? -15.628 5.032 3.573 1.00 84.75 72 ILE A CA 1
ATOM 540 C C . ILE A 1 72 ? -16.851 5.695 4.201 1.00 84.75 72 ILE A C 1
ATOM 542 O O . ILE A 1 72 ? -16.734 6.383 5.212 1.00 84.75 72 ILE A O 1
ATOM 546 N N . ASP A 1 73 ? -18.022 5.487 3.600 1.00 87.88 73 ASP A N 1
ATOM 547 C CA . ASP A 1 73 ? -19.276 6.105 4.050 1.00 87.88 73 ASP A CA 1
ATOM 548 C C . ASP A 1 73 ? -19.869 5.451 5.307 1.00 87.88 73 ASP A C 1
ATOM 550 O O . ASP A 1 73 ? -20.501 6.132 6.113 1.00 87.88 73 ASP A O 1
ATOM 554 N N . GLU A 1 74 ? -19.677 4.140 5.486 1.00 87.75 74 GLU A N 1
ATOM 555 C CA . GLU A 1 74 ? -20.240 3.378 6.605 1.00 87.75 74 GLU A CA 1
ATOM 556 C C . GLU A 1 74 ? -19.152 2.787 7.503 1.00 87.75 74 GLU A C 1
ATOM 558 O O . GLU A 1 74 ? -18.171 2.203 7.036 1.00 87.75 74 GLU A O 1
ATOM 563 N N . PHE A 1 75 ? -19.362 2.844 8.818 1.00 87.19 75 PHE A N 1
ATOM 564 C CA . PHE A 1 75 ? -18.470 2.198 9.770 1.00 87.19 75 PHE A CA 1
ATOM 565 C C . PHE A 1 75 ? -18.571 0.664 9.635 1.00 87.19 75 PHE A C 1
ATOM 567 O O . PHE A 1 75 ? -19.679 0.110 9.616 1.00 87.19 75 PHE A O 1
ATOM 574 N N . PRO A 1 76 ? -17.441 -0.071 9.587 1.00 83.94 76 PRO A N 1
ATOM 575 C CA . PRO A 1 76 ? -17.440 -1.486 9.197 1.00 83.94 76 PRO A CA 1
ATOM 576 C C . PRO A 1 76 ? -18.070 -2.425 10.241 1.00 83.94 76 PRO A C 1
ATOM 578 O O . PRO A 1 76 ? -18.449 -3.560 9.928 1.00 83.94 76 PRO A O 1
ATOM 581 N N . LEU A 1 77 ? -18.197 -1.972 11.491 1.00 83.69 77 LEU A N 1
ATOM 582 C CA . LEU A 1 77 ? -18.883 -2.693 12.563 1.00 83.69 77 LEU A CA 1
ATOM 583 C C . LEU A 1 77 ? -20.297 -2.135 12.763 1.00 83.69 77 LEU A C 1
ATOM 585 O O . LEU A 1 77 ? -20.491 -0.927 12.878 1.00 83.69 77 LEU A O 1
ATOM 589 N N . LYS A 1 78 ? -21.283 -3.029 12.883 1.00 85.81 78 LYS A N 1
ATOM 590 C CA . LYS A 1 78 ? -22.641 -2.656 13.294 1.00 85.81 78 LYS A CA 1
ATOM 591 C C . LYS A 1 78 ? -22.766 -2.752 14.812 1.00 85.81 78 LYS A C 1
ATOM 593 O O . LYS A 1 78 ? -22.457 -3.794 15.394 1.00 85.81 78 LYS A O 1
ATOM 598 N N . VAL A 1 79 ? -23.218 -1.675 15.451 1.00 82.38 79 VAL A N 1
ATOM 599 C CA . VAL A 1 79 ? -23.386 -1.633 16.909 1.00 82.38 79 VAL A CA 1
ATOM 600 C C . VAL A 1 79 ? -24.641 -2.395 17.319 1.00 82.38 79 VAL A C 1
ATOM 602 O O . VAL A 1 79 ? -25.764 -1.956 17.083 1.00 82.38 79 VAL A O 1
ATOM 605 N N . THR A 1 80 ? -24.448 -3.535 17.976 1.00 82.19 80 THR A N 1
ATOM 606 C CA . THR A 1 80 ? -25.519 -4.346 18.566 1.00 82.19 80 THR A CA 1
ATOM 607 C C . THR A 1 80 ? -25.534 -4.212 20.099 1.00 82.19 80 THR A C 1
ATOM 609 O O . THR A 1 80 ? -24.527 -3.799 20.686 1.00 82.19 80 THR A O 1
ATOM 612 N N . PRO A 1 81 ? -26.643 -4.549 20.797 1.00 80.56 81 PRO A N 1
ATOM 613 C CA . PRO A 1 81 ? -26.768 -4.399 22.258 1.00 80.56 81 PRO A CA 1
ATOM 614 C C . PRO A 1 81 ? -25.751 -5.176 23.111 1.00 80.56 81 PRO A C 1
ATOM 616 O O . PRO A 1 81 ? -25.651 -4.943 24.310 1.00 80.56 81 PRO A O 1
ATOM 619 N N . ASP A 1 82 ? -24.977 -6.077 22.518 1.00 80.38 82 ASP A N 1
ATOM 620 C CA . ASP A 1 82 ? -23.880 -6.844 23.118 1.00 80.38 82 ASP A CA 1
ATOM 621 C C . ASP A 1 82 ? -22.513 -6.138 23.024 1.00 80.38 82 ASP A C 1
ATOM 623 O O . ASP A 1 82 ? -21.651 -6.383 23.862 1.00 80.38 82 ASP A O 1
ATOM 627 N N . VAL A 1 83 ? -22.337 -5.156 22.128 1.00 81.69 83 VAL A N 1
ATOM 628 C CA . VAL A 1 83 ? -21.058 -4.432 21.932 1.00 81.69 83 VAL A CA 1
ATOM 629 C C . VAL A 1 83 ? -20.707 -3.496 23.098 1.00 81.69 83 VAL A C 1
ATOM 631 O O . VAL A 1 83 ? -21.215 -2.383 23.195 1.00 81.69 83 VAL A O 1
ATOM 634 N N . VAL A 1 84 ? -19.823 -3.922 24.000 1.00 82.81 84 VAL A N 1
ATOM 635 C CA . VAL A 1 84 ? -19.454 -3.130 25.195 1.00 82.81 84 VAL A CA 1
ATOM 636 C C . VAL A 1 84 ? -18.259 -2.195 24.998 1.00 82.81 84 VAL A C 1
ATOM 638 O O . VAL A 1 84 ? -18.133 -1.229 25.747 1.00 82.81 84 VAL A O 1
ATOM 641 N N . LEU A 1 85 ? -17.397 -2.471 24.019 1.00 83.06 85 LEU A N 1
ATOM 642 C CA . LEU A 1 85 ? -16.186 -1.707 23.720 1.00 83.06 85 LEU A CA 1
ATOM 643 C C . LEU A 1 85 ? -15.912 -1.772 22.217 1.00 83.06 85 LEU A C 1
ATOM 645 O O . LEU A 1 85 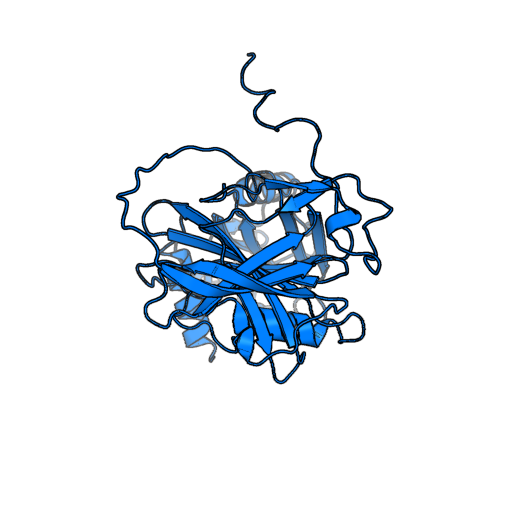? -15.982 -2.852 21.631 1.00 83.06 85 LEU A O 1
ATOM 649 N N . VAL A 1 86 ? -15.579 -0.637 21.615 1.00 84.81 86 VAL A N 1
ATOM 650 C CA . VAL A 1 86 ? -15.160 -0.525 20.216 1.00 84.81 86 VAL A CA 1
ATOM 651 C C . VAL A 1 86 ? -13.801 0.150 20.179 1.00 84.81 86 VAL A C 1
ATOM 653 O O . VAL A 1 86 ? -13.626 1.209 20.772 1.00 84.81 86 VAL A O 1
ATOM 656 N N . LEU A 1 87 ? -12.858 -0.469 19.473 1.00 85.31 87 LEU A N 1
ATOM 657 C CA . LEU A 1 87 ? -11.597 0.144 19.068 1.00 85.31 87 LEU A CA 1
ATOM 658 C C . LEU A 1 87 ? -11.689 0.440 17.579 1.00 85.31 87 LEU A C 1
ATOM 660 O O . LEU A 1 87 ? -12.079 -0.433 16.804 1.00 85.31 87 LEU A O 1
ATOM 664 N N . ALA A 1 88 ? -11.322 1.651 17.192 1.00 85.38 88 ALA A N 1
ATOM 665 C CA . ALA A 1 88 ? -11.347 2.093 15.814 1.00 85.38 88 ALA A CA 1
ATOM 666 C C . ALA A 1 88 ? -10.003 2.703 15.433 1.00 85.38 88 ALA A C 1
ATOM 668 O O . ALA A 1 88 ? -9.399 3.454 16.200 1.00 85.38 88 ALA A O 1
ATOM 669 N N . GLY A 1 89 ? -9.559 2.379 14.226 1.00 84.56 89 GLY A N 1
ATOM 670 C CA . GLY A 1 89 ? -8.452 3.033 13.553 1.00 84.56 89 GLY A CA 1
ATOM 671 C C . GLY A 1 89 ? -8.884 3.363 12.134 1.00 84.56 89 GLY A C 1
ATOM 672 O O . GLY A 1 89 ? -9.543 2.547 11.491 1.00 84.56 89 GLY A O 1
ATOM 673 N N . ALA A 1 90 ? -8.527 4.549 11.663 1.00 83.94 90 ALA A N 1
ATOM 674 C CA . ALA A 1 90 ? -8.704 4.960 10.282 1.00 83.94 90 ALA A CA 1
ATOM 675 C C . ALA A 1 90 ? -7.372 5.491 9.755 1.00 83.94 90 ALA A C 1
ATOM 677 O O . ALA A 1 90 ? -6.702 6.286 10.418 1.00 83.94 90 ALA A O 1
ATOM 678 N N . LEU A 1 91 ? -7.002 5.022 8.567 1.00 85.50 91 LEU A N 1
ATOM 679 C CA . LEU A 1 91 ? -5.886 5.528 7.784 1.00 85.50 91 LEU A CA 1
ATOM 680 C C . LEU A 1 91 ? -6.421 5.867 6.400 1.00 85.50 91 LEU A C 1
ATOM 682 O O . LEU A 1 91 ? -7.076 5.037 5.773 1.00 85.50 91 LEU A O 1
ATOM 686 N N . ALA A 1 92 ? -6.137 7.075 5.932 1.00 86.19 92 ALA A N 1
ATOM 687 C CA . ALA A 1 92 ? -6.530 7.517 4.605 1.00 86.19 92 ALA A CA 1
ATOM 688 C C . ALA A 1 92 ? -5.490 8.458 4.017 1.00 86.19 92 ALA A C 1
ATOM 690 O O . ALA A 1 92 ? -4.833 9.221 4.723 1.00 86.19 92 ALA A O 1
ATOM 691 N N . THR A 1 93 ? -5.346 8.415 2.702 1.00 85.81 93 THR A N 1
ATOM 692 C CA . THR A 1 93 ? -4.483 9.330 1.968 1.00 85.81 93 THR A CA 1
ATOM 693 C C . THR A 1 93 ? -5.166 9.708 0.663 1.00 85.81 93 THR A C 1
ATOM 695 O O . THR A 1 93 ? -5.842 8.881 0.057 1.00 85.81 93 THR A O 1
ATOM 698 N N . ARG A 1 94 ? -5.045 10.982 0.294 1.00 85.19 94 ARG A N 1
ATOM 699 C CA . ARG A 1 94 ? -5.453 11.536 -0.994 1.00 85.19 94 ARG A CA 1
ATOM 700 C C . ARG A 1 94 ? -4.315 12.448 -1.436 1.00 85.19 94 ARG A C 1
ATOM 702 O O . ARG A 1 94 ? -4.062 13.455 -0.774 1.00 85.19 94 ARG A O 1
ATOM 709 N N . VAL A 1 95 ? -3.555 12.025 -2.438 1.00 84.69 95 VAL A N 1
ATOM 710 C CA . VAL A 1 95 ? -2.318 12.674 -2.867 1.00 84.69 95 VAL A CA 1
ATOM 711 C C . VAL A 1 95 ? -2.153 12.692 -4.379 1.00 84.69 95 VAL A C 1
ATOM 713 O O . VAL A 1 95 ? -2.465 11.736 -5.084 1.00 84.69 95 VAL A O 1
ATOM 716 N N . THR A 1 96 ? -1.531 13.760 -4.858 1.00 86.88 96 THR A N 1
ATOM 717 C CA . THR A 1 96 ? -1.105 13.932 -6.248 1.00 86.88 96 THR A CA 1
ATOM 718 C C . THR A 1 96 ? 0.346 13.479 -6.394 1.00 86.88 96 THR A C 1
ATOM 720 O O . THR A 1 96 ? 1.166 13.739 -5.507 1.00 86.88 96 THR A O 1
ATOM 723 N N . TRP A 1 97 ? 0.683 12.812 -7.499 1.00 89.50 97 TRP A N 1
ATOM 724 C CA . TRP A 1 97 ? 2.071 12.459 -7.796 1.00 89.50 97 TRP A CA 1
ATOM 725 C C . TRP A 1 97 ? 2.918 13.719 -7.988 1.00 89.50 97 TRP A C 1
ATOM 727 O O . TRP A 1 97 ? 2.446 14.709 -8.542 1.00 89.50 97 TRP A O 1
ATOM 737 N N . GLU A 1 98 ? 4.178 13.671 -7.552 1.00 89.19 98 GLU A N 1
ATOM 738 C CA . GLU A 1 98 ? 5.156 14.713 -7.885 1.00 89.19 98 GLU A CA 1
ATOM 739 C C . GLU A 1 98 ? 5.358 14.789 -9.402 1.00 89.19 98 GLU A C 1
ATOM 741 O O . GLU A 1 98 ? 5.409 15.882 -9.954 1.00 89.19 98 GLU A O 1
ATOM 746 N N . GLU A 1 99 ? 5.391 13.630 -10.065 1.00 88.88 99 GLU A N 1
ATOM 747 C CA . GLU A 1 99 ? 5.404 13.508 -11.521 1.00 88.88 99 GLU A CA 1
ATOM 748 C C . GLU A 1 99 ? 4.234 12.617 -11.972 1.00 88.88 99 GLU A C 1
ATOM 750 O O . GLU A 1 99 ? 4.166 11.451 -11.581 1.00 88.88 99 GLU A O 1
ATOM 755 N N . PRO A 1 100 ? 3.274 13.130 -12.759 1.00 89.94 100 PRO A N 1
ATOM 756 C CA . PRO A 1 100 ? 2.184 12.320 -13.290 1.00 89.94 100 PRO A CA 1
ATOM 757 C C . PRO A 1 100 ? 2.651 11.245 -14.277 1.00 89.94 100 PRO A C 1
ATOM 759 O O . PRO A 1 100 ? 3.699 11.349 -14.913 1.00 89.94 100 PRO A O 1
ATOM 762 N N . PHE A 1 101 ? 1.815 10.227 -14.466 1.00 91.62 101 PHE A N 1
ATOM 763 C CA . PHE A 1 101 ? 2.039 9.212 -15.490 1.00 91.62 101 PHE A CA 1
ATOM 764 C C . PHE A 1 101 ? 1.729 9.718 -16.902 1.00 91.62 101 PHE A C 1
ATOM 766 O O . PHE A 1 101 ? 0.762 10.451 -17.145 1.00 91.62 101 PHE A O 1
ATOM 773 N N . ASP A 1 102 ? 2.498 9.205 -17.857 1.00 92.69 102 ASP A N 1
ATOM 774 C CA . ASP A 1 102 ? 2.123 9.193 -19.264 1.00 92.69 102 ASP A CA 1
ATOM 775 C C . ASP A 1 102 ? 1.100 8.080 -19.532 1.00 92.69 102 ASP A C 1
ATOM 777 O O . ASP A 1 102 ? 0.910 7.165 -18.728 1.00 92.69 102 ASP A O 1
ATOM 781 N N . VAL A 1 103 ? 0.455 8.127 -20.697 1.00 93.44 103 VAL A N 1
ATOM 782 C CA . VAL A 1 103 ? -0.499 7.100 -21.135 1.00 93.44 103 VAL A CA 1
ATOM 783 C C . VAL A 1 103 ? 0.091 6.305 -22.296 1.00 93.44 103 VAL A C 1
ATOM 785 O O . VAL A 1 103 ? 0.708 6.862 -23.203 1.00 93.44 103 VAL A O 1
ATOM 788 N N . ALA A 1 104 ? -0.109 4.991 -22.277 1.00 94.00 104 ALA A N 1
ATOM 789 C CA . ALA A 1 104 ? 0.301 4.066 -23.326 1.00 94.00 104 ALA A CA 1
ATOM 790 C C . ALA A 1 104 ? -0.865 3.138 -23.715 1.00 94.00 104 ALA A C 1
ATOM 792 O O . ALA A 1 104 ? -1.785 2.949 -22.918 1.00 94.00 104 ALA A O 1
ATOM 793 N N . PRO A 1 105 ? -0.859 2.544 -24.923 1.00 95.94 105 PRO A N 1
ATOM 794 C CA . PRO A 1 105 ? -1.835 1.514 -25.272 1.00 95.94 105 PRO A CA 1
ATOM 795 C C . PRO A 1 105 ? -1.654 0.280 -24.380 1.00 95.94 105 PRO A C 1
ATOM 797 O O . PRO A 1 105 ? -0.523 -0.085 -24.057 1.00 95.94 105 PRO A O 1
ATOM 800 N N . ALA A 1 106 ? -2.744 -0.410 -24.038 1.00 95.38 106 ALA A N 1
ATOM 801 C CA . ALA A 1 106 ? -2.705 -1.600 -23.181 1.00 95.38 106 ALA A CA 1
ATOM 802 C C . ALA A 1 106 ? -1.826 -2.737 -23.727 1.00 95.38 106 ALA A C 1
ATOM 804 O O . ALA A 1 106 ? -1.262 -3.509 -22.955 1.00 95.38 106 ALA A O 1
ATOM 805 N N . SER A 1 107 ? -1.603 -2.785 -25.046 1.00 95.19 107 SER A N 1
ATOM 806 C CA . SER A 1 107 ? -0.645 -3.704 -25.675 1.00 95.19 107 SER A CA 1
ATOM 807 C C . SER A 1 107 ? 0.789 -3.554 -25.147 1.00 95.19 107 SER A C 1
ATOM 809 O O . SER A 1 107 ? 1.594 -4.470 -25.298 1.00 95.19 107 SER A O 1
ATOM 811 N N . ALA A 1 108 ? 1.129 -2.419 -24.524 1.00 95.25 108 ALA A N 1
ATOM 812 C CA . ALA A 1 108 ? 2.422 -2.196 -23.879 1.00 95.25 108 ALA A CA 1
ATOM 813 C C . ALA A 1 108 ? 2.629 -3.039 -22.604 1.00 95.25 108 ALA A C 1
ATOM 815 O O . ALA A 1 108 ? 3.766 -3.185 -22.163 1.00 95.25 108 ALA A O 1
ATOM 816 N N . LEU A 1 109 ? 1.576 -3.649 -22.039 1.00 95.31 109 LEU A N 1
ATOM 817 C CA . LEU A 1 109 ? 1.707 -4.655 -20.973 1.00 95.31 109 LEU A CA 1
ATOM 818 C C . LEU A 1 109 ? 2.346 -5.966 -21.460 1.00 95.31 109 LEU A C 1
ATOM 820 O O . LEU A 1 109 ? 2.674 -6.829 -20.649 1.00 95.31 109 LEU A O 1
ATOM 824 N N . GLY A 1 110 ? 2.547 -6.110 -22.771 1.00 91.81 110 GLY A N 1
ATOM 825 C CA . GLY A 1 110 ? 3.158 -7.277 -23.386 1.00 91.81 110 GLY A CA 1
ATOM 826 C C . GLY A 1 110 ? 2.142 -8.344 -23.806 1.00 91.81 110 GLY A C 1
ATOM 827 O O . GLY A 1 110 ? 0.988 -8.335 -23.371 1.00 91.81 110 GLY A O 1
ATOM 828 N N . PRO A 1 111 ? 2.566 -9.277 -24.673 1.00 88.50 111 PRO A N 1
ATOM 829 C CA . PRO A 1 111 ? 1.679 -10.262 -25.294 1.00 88.50 111 PRO A CA 1
ATOM 830 C C . PRO A 1 111 ? 1.147 -11.319 -24.317 1.00 88.50 111 PRO A C 1
ATOM 832 O O . PRO A 1 111 ? 0.100 -11.905 -24.570 1.00 88.50 111 PRO A O 1
ATOM 835 N N . GLU A 1 112 ? 1.853 -11.562 -23.211 1.00 90.88 112 GLU A N 1
ATOM 836 C CA . GLU A 1 112 ? 1.462 -12.524 -22.170 1.00 90.88 112 GLU A CA 1
ATOM 837 C C . GLU A 1 112 ? 0.640 -11.885 -21.041 1.00 90.88 112 GLU A C 1
ATOM 839 O O . GLU A 1 112 ? 0.329 -12.540 -20.047 1.00 90.88 112 GLU A O 1
ATOM 844 N N . SER A 1 113 ? 0.292 -10.600 -21.166 1.00 94.00 113 SER A N 1
ATOM 845 C CA . SER A 1 113 ? -0.498 -9.919 -20.149 1.00 94.00 113 SER A CA 1
ATOM 846 C C . SER A 1 113 ? -1.875 -10.561 -19.993 1.00 94.00 113 SER A C 1
ATOM 848 O O . SER A 1 113 ? -2.593 -10.792 -20.965 1.00 94.00 113 SER A O 1
ATOM 850 N N . ALA A 1 114 ? -2.282 -10.747 -18.738 1.00 92.94 114 ALA A N 1
ATOM 851 C CA . ALA A 1 114 ? -3.623 -11.187 -18.376 1.00 92.94 114 ALA A CA 1
ATOM 852 C C . ALA A 1 114 ? -4.703 -10.120 -18.636 1.00 92.94 114 ALA A C 1
ATOM 854 O O . ALA A 1 114 ? -5.884 -10.426 -18.511 1.00 92.94 114 ALA A O 1
ATOM 855 N N . TRP A 1 115 ? -4.312 -8.878 -18.949 1.00 94.88 115 TRP A N 1
ATOM 856 C CA . TRP A 1 115 ? -5.199 -7.710 -18.954 1.00 94.88 115 TRP A CA 1
ATOM 857 C C . TRP A 1 115 ? -5.179 -6.917 -20.262 1.00 94.88 115 TRP A C 1
ATOM 859 O O . TRP A 1 115 ? -6.100 -6.147 -20.517 1.00 94.88 115 TRP A O 1
ATOM 869 N N . ALA A 1 116 ? -4.167 -7.100 -21.117 1.00 93.06 116 ALA A N 1
ATOM 870 C CA . ALA A 1 116 ? -4.003 -6.308 -22.341 1.00 93.06 116 ALA A CA 1
ATOM 871 C C . ALA A 1 116 ? -5.179 -6.407 -23.333 1.00 93.06 116 ALA A C 1
ATOM 873 O O . ALA A 1 116 ? -5.314 -5.536 -24.187 1.00 93.06 116 ALA A O 1
ATOM 874 N N . ALA A 1 117 ? -6.004 -7.457 -23.245 1.00 93.00 117 ALA A N 1
ATOM 875 C CA . ALA A 1 117 ? -7.196 -7.626 -24.078 1.00 93.00 117 ALA A CA 1
ATOM 876 C C . ALA A 1 117 ? -8.439 -6.899 -23.531 1.00 93.00 117 ALA A C 1
ATOM 878 O O . ALA A 1 117 ? -9.328 -6.562 -24.311 1.00 93.00 117 ALA A O 1
ATOM 879 N N . ASP A 1 118 ? -8.492 -6.670 -22.216 1.00 93.25 118 ASP A N 1
ATOM 880 C CA . ASP A 1 118 ? -9.652 -6.096 -21.521 1.00 93.25 118 ASP A CA 1
ATOM 881 C C . ASP A 1 118 ? -9.495 -4.590 -21.259 1.00 93.25 118 ASP A C 1
ATOM 883 O O . ASP A 1 118 ? -10.467 -3.911 -20.933 1.00 93.25 118 ASP A O 1
ATOM 887 N N . LEU A 1 119 ? -8.277 -4.064 -21.412 1.00 94.75 119 LEU A N 1
ATOM 888 C CA . LEU A 1 119 ? -7.945 -2.651 -21.254 1.00 94.75 119 LEU A CA 1
ATOM 889 C C . LEU A 1 119 ? -7.642 -2.016 -22.612 1.00 94.75 119 LEU A C 1
ATOM 891 O O . LEU A 1 119 ? -7.074 -2.653 -23.499 1.00 94.75 119 LEU A O 1
ATOM 895 N N . SER A 1 120 ? -7.951 -0.731 -22.763 1.00 93.81 120 SER A N 1
ATOM 896 C CA . SER A 1 120 ? -7.550 0.061 -23.928 1.00 93.81 120 SER A CA 1
ATOM 897 C C . SER A 1 120 ? -6.245 0.818 -23.678 1.00 93.81 120 SER A C 1
ATOM 899 O O . SER A 1 120 ? -5.356 0.845 -24.541 1.00 93.81 120 SER A O 1
ATOM 901 N N . ARG A 1 121 ? -6.090 1.399 -22.484 1.00 95.31 121 ARG A N 1
ATOM 902 C CA . ARG A 1 121 ? -4.957 2.241 -22.100 1.00 95.31 121 ARG A CA 1
ATOM 903 C C . ARG A 1 121 ? -4.410 1.839 -20.736 1.00 95.31 121 ARG A C 1
ATOM 905 O O . ARG A 1 121 ? -5.089 1.258 -19.898 1.00 95.31 121 ARG A O 1
ATOM 912 N N . VAL A 1 122 ? -3.140 2.155 -20.528 1.00 96.56 122 VAL A N 1
ATOM 913 C CA . VAL A 1 122 ? -2.393 1.901 -19.293 1.00 96.56 122 VAL A CA 1
ATOM 914 C C . VAL A 1 122 ? -1.476 3.076 -18.983 1.00 96.56 122 VAL A C 1
ATOM 916 O O . VAL A 1 122 ? -1.227 3.935 -19.834 1.00 96.56 122 VAL A O 1
ATOM 919 N N . LEU A 1 123 ? -0.959 3.108 -17.761 1.00 96.31 123 LEU A N 1
ATOM 920 C CA . LEU A 1 123 ? -0.005 4.104 -17.308 1.00 96.31 123 LEU A CA 1
ATOM 921 C C . LEU A 1 123 ? 1.411 3.730 -17.749 1.00 96.31 123 LEU A C 1
ATOM 923 O O . LEU A 1 123 ? 1.807 2.564 -17.764 1.00 96.31 123 LEU A O 1
ATOM 927 N N . SER A 1 124 ? 2.189 4.752 -18.076 1.00 96.12 124 SER A N 1
ATOM 928 C CA . SER A 1 124 ? 3.608 4.674 -18.393 1.00 96.12 124 SER A CA 1
ATOM 929 C C . SER A 1 124 ? 4.359 5.607 -17.463 1.00 96.12 124 SER A C 1
ATOM 931 O O . SER A 1 124 ? 4.031 6.789 -17.388 1.00 96.12 124 SER A O 1
ATOM 933 N N . SER A 1 125 ? 5.383 5.107 -16.775 1.00 95.19 125 SER A N 1
ATOM 934 C CA . SER A 1 125 ? 6.227 5.973 -15.954 1.00 95.19 125 SER A CA 1
ATOM 935 C C . SER A 1 125 ? 6.870 7.072 -16.817 1.00 95.19 125 SER A C 1
ATOM 937 O O . SER A 1 125 ? 7.359 6.746 -17.908 1.00 95.19 125 SER A O 1
ATOM 939 N N . PRO A 1 126 ? 6.924 8.325 -16.335 1.00 91.06 126 PRO A N 1
ATOM 940 C CA . PRO A 1 126 ? 7.635 9.399 -17.009 1.00 91.06 126 PRO A CA 1
ATOM 941 C C . PRO A 1 126 ? 9.149 9.116 -17.051 1.00 91.06 126 PRO A C 1
ATOM 943 O O . PRO A 1 126 ? 9.651 8.280 -16.290 1.00 91.06 126 PRO A O 1
ATOM 946 N N . PRO A 1 127 ? 9.913 9.812 -17.913 1.00 82.06 127 PRO A N 1
ATOM 947 C CA . PRO A 1 127 ? 11.360 9.610 -18.042 1.00 82.06 127 PRO A CA 1
ATOM 948 C C . PRO A 1 127 ? 12.179 9.931 -16.779 1.00 82.06 127 PRO A C 1
ATOM 950 O O . PRO A 1 127 ? 13.324 9.495 -16.670 1.00 82.06 127 PRO A O 1
ATOM 953 N N . ALA A 1 128 ? 11.628 10.717 -15.850 1.00 84.06 128 ALA A N 1
ATOM 954 C CA . ALA A 1 128 ? 12.280 11.134 -14.613 1.00 84.06 128 ALA A CA 1
ATOM 955 C C . ALA A 1 128 ? 11.275 11.194 -13.449 1.00 84.06 128 ALA A C 1
ATOM 957 O O . ALA A 1 128 ? 10.069 11.186 -13.659 1.00 84.06 128 ALA A O 1
ATOM 958 N N . GLY A 1 129 ? 11.782 11.233 -12.214 1.00 86.50 129 GLY A N 1
ATOM 959 C CA . GLY A 1 129 ? 10.986 11.362 -10.982 1.00 86.50 129 GLY A CA 1
ATOM 960 C C . GLY A 1 129 ? 10.428 10.049 -10.429 1.00 86.50 129 GLY A C 1
ATOM 961 O O . GLY A 1 129 ? 10.333 9.893 -9.213 1.00 86.50 129 GLY A O 1
ATOM 962 N N . HIS A 1 130 ? 10.142 9.066 -11.284 1.00 94.06 130 HIS A N 1
ATOM 963 C CA . HIS A 1 130 ? 9.791 7.714 -10.841 1.00 94.06 130 HIS A CA 1
ATOM 964 C C . HIS A 1 130 ? 11.036 6.854 -10.634 1.00 94.06 130 HIS A C 1
ATOM 966 O O . HIS A 1 130 ? 12.054 7.017 -11.309 1.00 94.06 130 HIS A O 1
ATOM 972 N N . VAL A 1 131 ? 10.937 5.898 -9.712 1.00 95.06 131 VAL A N 1
ATOM 973 C CA . VAL A 1 131 ? 11.967 4.876 -9.508 1.00 95.06 131 VAL A CA 1
ATOM 974 C C . VAL A 1 131 ? 11.479 3.579 -10.133 1.00 95.06 131 VAL A C 1
ATOM 976 O O . VAL A 1 131 ? 10.355 3.155 -9.885 1.00 95.06 131 VAL A O 1
ATOM 979 N N . ALA A 1 132 ? 12.313 2.945 -10.950 1.00 96.94 132 ALA A N 1
ATOM 980 C CA . ALA A 1 132 ? 12.027 1.640 -11.525 1.00 96.94 132 ALA A CA 1
ATOM 981 C C . ALA A 1 132 ? 13.319 0.830 -11.647 1.00 96.94 132 ALA A C 1
ATOM 983 O O . ALA A 1 132 ? 14.358 1.382 -12.011 1.00 96.94 132 ALA A O 1
ATOM 984 N N . PHE A 1 133 ? 13.267 -0.457 -11.305 1.00 97.69 133 PHE A N 1
ATOM 985 C CA . PHE A 1 133 ? 14.412 -1.367 -11.382 1.00 97.69 133 PHE A CA 1
ATOM 986 C C . PHE A 1 133 ? 13.980 -2.836 -11.323 1.00 97.69 133 PHE A C 1
ATOM 988 O O . PHE A 1 133 ? 12.837 -3.152 -10.999 1.00 97.69 133 PHE A O 1
ATOM 995 N N . ILE A 1 134 ? 14.922 -3.728 -11.631 1.00 98.12 134 ILE A N 1
ATOM 996 C CA . ILE A 1 134 ? 14.807 -5.169 -11.388 1.00 98.12 134 ILE A CA 1
ATOM 997 C C . ILE A 1 134 ? 15.550 -5.489 -10.090 1.00 98.12 134 ILE A C 1
ATOM 999 O O . ILE A 1 134 ? 16.644 -4.966 -9.850 1.00 98.12 134 ILE A O 1
ATOM 1003 N N . ALA A 1 135 ? 14.954 -6.329 -9.252 1.00 97.44 135 ALA A N 1
ATOM 1004 C CA . ALA A 1 135 ? 15.541 -6.799 -8.007 1.00 97.44 135 ALA A CA 1
ATOM 1005 C C . ALA A 1 135 ? 15.478 -8.322 -7.916 1.00 97.44 135 ALA A C 1
ATOM 1007 O O . ALA A 1 135 ? 14.557 -8.925 -8.457 1.00 97.44 135 ALA A O 1
ATOM 1008 N N . THR A 1 136 ? 16.411 -8.930 -7.187 1.00 96.88 136 THR A N 1
ATOM 1009 C CA . THR A 1 136 ? 16.370 -10.368 -6.883 1.00 96.88 136 THR A CA 1
ATOM 1010 C C . THR A 1 136 ? 16.236 -10.559 -5.380 1.00 96.88 136 THR A C 1
ATOM 1012 O O . THR A 1 136 ? 17.114 -10.160 -4.612 1.00 96.88 136 THR A O 1
ATOM 1015 N N . THR A 1 137 ? 15.141 -11.181 -4.950 1.00 96.06 137 THR A N 1
ATOM 1016 C CA . THR A 1 137 ? 14.867 -11.477 -3.541 1.00 96.06 137 THR A CA 1
ATOM 1017 C C . THR A 1 137 ? 14.992 -12.968 -3.263 1.00 96.06 137 THR A C 1
ATOM 1019 O O . THR A 1 137 ? 14.824 -13.809 -4.146 1.00 96.06 137 THR A O 1
ATOM 1022 N N . GLU A 1 138 ? 15.272 -13.318 -2.008 1.00 93.81 138 GLU A N 1
ATOM 1023 C CA . GLU A 1 138 ? 15.363 -14.722 -1.595 1.00 93.81 138 GLU A CA 1
ATOM 1024 C C . GLU A 1 138 ? 14.007 -15.441 -1.704 1.00 93.81 138 GLU A C 1
ATOM 1026 O O . GLU A 1 138 ? 13.948 -16.631 -2.005 1.00 93.81 138 GLU A O 1
ATOM 1031 N N . THR A 1 139 ? 12.907 -14.719 -1.476 1.00 91.75 139 THR A N 1
ATOM 1032 C CA . THR A 1 139 ? 11.560 -15.298 -1.362 1.00 91.75 139 THR A CA 1
ATOM 1033 C C . THR A 1 139 ? 10.805 -15.360 -2.687 1.00 91.75 139 THR A C 1
ATOM 1035 O O . THR A 1 139 ? 10.063 -16.319 -2.917 1.00 91.75 139 THR A O 1
ATOM 1038 N N . ALA A 1 140 ? 10.971 -14.358 -3.555 1.00 95.94 140 ALA A N 1
ATOM 1039 C CA . ALA A 1 140 ? 10.225 -14.223 -4.807 1.00 95.94 140 ALA A CA 1
ATOM 1040 C C . ALA A 1 140 ? 11.094 -14.381 -6.066 1.00 95.94 140 ALA A C 1
ATOM 1042 O O . ALA A 1 140 ? 10.547 -14.408 -7.166 1.00 95.94 140 ALA A O 1
ATOM 1043 N N . GLY A 1 141 ? 12.418 -14.520 -5.922 1.00 95.81 141 GLY A N 1
ATOM 1044 C CA . GLY A 1 141 ? 13.337 -14.539 -7.057 1.00 95.81 141 GLY A CA 1
ATOM 1045 C C . GLY A 1 141 ? 13.417 -13.166 -7.719 1.00 95.81 141 GLY A C 1
ATOM 1046 O O . GLY A 1 141 ? 13.447 -12.145 -7.029 1.00 95.81 141 GLY A O 1
ATOM 1047 N N . ASP A 1 142 ? 13.459 -13.134 -9.049 1.00 97.12 142 ASP A N 1
ATOM 1048 C CA . ASP A 1 142 ? 13.497 -11.876 -9.790 1.00 97.12 142 ASP A CA 1
ATOM 1049 C C . ASP A 1 142 ? 12.128 -11.190 -9.795 1.00 97.12 142 ASP A C 1
ATOM 1051 O O . ASP A 1 142 ? 11.101 -11.780 -10.146 1.00 97.12 142 ASP A O 1
ATOM 1055 N N . VAL A 1 143 ? 12.132 -9.909 -9.441 1.00 98.12 143 VAL A N 1
ATOM 1056 C CA . VAL A 1 143 ? 10.954 -9.049 -9.397 1.00 98.12 143 VAL A CA 1
ATOM 1057 C C . VAL A 1 143 ? 11.220 -7.734 -10.118 1.00 98.12 143 VAL A C 1
ATOM 1059 O O . VAL A 1 143 ? 12.337 -7.211 -10.119 1.00 98.12 143 VAL A O 1
ATOM 1062 N N . ILE A 1 144 ? 10.172 -7.165 -10.706 1.00 98.44 144 ILE A N 1
ATOM 1063 C CA . ILE A 1 144 ? 10.176 -5.781 -11.182 1.00 98.44 144 ILE A CA 1
ATOM 1064 C C . ILE A 1 144 ? 9.602 -4.870 -10.112 1.00 98.44 144 ILE A C 1
ATOM 1066 O O . ILE A 1 144 ? 8.625 -5.211 -9.445 1.00 98.44 144 ILE A O 1
ATOM 1070 N N . VAL A 1 145 ? 10.211 -3.699 -9.971 1.00 98.44 145 VAL A N 1
ATOM 1071 C CA . VAL A 1 145 ? 9.840 -2.692 -8.982 1.00 98.44 145 VAL A CA 1
ATOM 1072 C C . VAL A 1 145 ? 9.573 -1.382 -9.699 1.00 98.44 145 VAL A C 1
ATOM 1074 O O . VAL A 1 145 ? 10.358 -0.953 -10.547 1.00 98.44 145 VAL A O 1
ATOM 1077 N N . HIS A 1 146 ? 8.479 -0.726 -9.332 1.00 98.12 146 HIS A N 1
ATOM 1078 C CA . HIS A 1 146 ? 8.174 0.647 -9.717 1.00 98.12 146 HIS A CA 1
ATOM 1079 C C . HIS A 1 146 ? 7.702 1.422 -8.485 1.00 98.12 146 HIS A C 1
ATOM 1081 O O . HIS A 1 146 ? 6.977 0.876 -7.661 1.00 98.12 146 HIS A O 1
ATOM 1087 N N . ALA A 1 147 ? 8.100 2.684 -8.349 1.00 96.88 147 ALA A N 1
ATOM 1088 C CA . ALA A 1 147 ? 7.593 3.584 -7.327 1.00 96.88 147 ALA A CA 1
ATOM 1089 C C . ALA A 1 147 ? 7.240 4.953 -7.915 1.00 96.88 147 ALA A C 1
ATOM 1091 O O . ALA A 1 147 ? 8.064 5.591 -8.580 1.00 96.88 147 ALA A O 1
ATOM 1092 N N . ALA A 1 148 ? 6.018 5.404 -7.625 1.00 95.44 148 ALA A N 1
ATOM 1093 C CA . ALA A 1 148 ? 5.585 6.789 -7.799 1.00 95.44 148 ALA A CA 1
ATOM 1094 C C . ALA A 1 148 ? 5.565 7.478 -6.433 1.00 95.44 148 ALA A C 1
ATOM 1096 O O . ALA A 1 148 ? 5.173 6.868 -5.436 1.00 95.44 148 ALA A O 1
ATOM 1097 N N . THR A 1 149 ? 6.001 8.734 -6.384 1.00 93.75 149 THR A N 1
ATOM 1098 C CA . THR A 1 149 ? 6.124 9.491 -5.133 1.00 93.75 149 THR A CA 1
ATOM 1099 C C . THR A 1 149 ? 5.175 10.676 -5.150 1.00 93.75 149 THR A C 1
ATOM 1101 O O . THR A 1 149 ? 5.051 11.364 -6.158 1.00 93.75 149 THR A O 1
ATOM 1104 N N . ALA A 1 150 ? 4.518 10.916 -4.022 1.00 91.00 150 ALA A N 1
ATOM 1105 C CA . ALA A 1 150 ? 3.794 12.138 -3.723 1.00 91.00 150 ALA A CA 1
ATOM 1106 C C . ALA A 1 150 ? 4.504 12.899 -2.598 1.00 91.00 150 ALA A C 1
ATOM 1108 O O . ALA A 1 150 ? 5.084 12.289 -1.690 1.00 91.00 150 ALA A O 1
ATOM 1109 N N . GLY A 1 151 ? 4.445 14.230 -2.632 1.00 86.00 151 GLY A N 1
ATOM 1110 C CA . GLY A 1 151 ? 5.171 15.073 -1.687 1.00 86.00 151 GLY A CA 1
ATOM 1111 C C . GLY A 1 151 ? 4.412 16.309 -1.226 1.00 86.00 151 GLY A C 1
ATOM 1112 O O . GLY A 1 151 ? 3.682 16.937 -1.981 1.00 86.00 151 GLY A O 1
ATOM 1113 N N . CYS A 1 152 ? 4.639 16.690 0.033 1.00 77.62 152 CYS A N 1
ATOM 1114 C CA . CYS A 1 152 ? 4.242 17.983 0.588 1.00 77.62 152 CYS A CA 1
ATOM 1115 C C . CYS A 1 152 ? 5.347 18.475 1.534 1.00 77.62 152 CYS A C 1
ATOM 1117 O O . CYS A 1 152 ? 5.588 17.889 2.591 1.00 77.62 152 CYS A O 1
ATOM 1119 N N . GLY A 1 153 ? 6.069 19.532 1.148 1.00 82.81 153 GLY A N 1
ATOM 1120 C CA . GLY A 1 153 ? 7.203 20.030 1.935 1.00 82.81 153 GLY A CA 1
ATOM 1121 C C . GLY A 1 153 ? 8.288 18.952 2.114 1.00 82.81 153 GLY A C 1
ATOM 1122 O O . GLY A 1 153 ? 8.789 18.470 1.102 1.00 82.81 153 GLY A O 1
ATOM 1123 N N . PRO A 1 154 ? 8.677 18.562 3.346 1.00 84.38 154 PRO A N 1
ATOM 1124 C CA . PRO A 1 154 ? 9.630 17.473 3.603 1.00 84.38 154 PRO A CA 1
ATOM 1125 C C . PRO A 1 154 ? 8.993 16.072 3.650 1.00 84.38 154 PRO A C 1
ATOM 1127 O O . PRO A 1 154 ? 9.736 15.082 3.667 1.00 84.38 154 PRO A O 1
ATOM 1130 N N . ALA A 1 155 ? 7.656 15.997 3.696 1.00 87.81 155 ALA A N 1
ATOM 1131 C CA . ALA A 1 155 ? 6.906 14.753 3.808 1.00 87.81 155 ALA A CA 1
ATOM 1132 C C . ALA A 1 155 ? 6.779 14.072 2.446 1.00 87.81 155 ALA A C 1
ATOM 1134 O O . ALA A 1 155 ? 6.583 14.749 1.427 1.00 87.81 155 ALA A O 1
ATOM 1135 N N . ARG A 1 156 ? 6.912 12.747 2.420 1.00 92.00 156 ARG A N 1
ATOM 1136 C CA . ARG A 1 156 ? 6.839 11.956 1.187 1.00 92.00 156 ARG A CA 1
ATOM 1137 C C . ARG A 1 156 ? 6.086 10.654 1.418 1.00 92.00 156 ARG A C 1
ATOM 1139 O O . ARG A 1 156 ? 6.251 10.009 2.451 1.00 92.00 156 ARG A O 1
ATOM 1146 N N . LEU A 1 157 ? 5.277 10.272 0.437 1.00 93.38 157 LEU A N 1
ATOM 1147 C CA . LEU A 1 157 ? 4.616 8.974 0.367 1.00 93.38 157 LEU A CA 1
ATOM 1148 C C . LEU A 1 157 ? 4.961 8.340 -0.979 1.00 93.38 157 LEU A C 1
ATOM 1150 O O . LEU A 1 157 ? 4.659 8.911 -2.024 1.00 93.38 157 LEU A O 1
ATOM 1154 N N . SER A 1 158 ? 5.579 7.165 -0.957 1.00 95.19 158 SER A N 1
ATOM 1155 C CA . SER A 1 158 ? 5.874 6.389 -2.163 1.00 95.19 158 SER A CA 1
ATOM 1156 C C . SER A 1 158 ? 4.932 5.205 -2.265 1.00 95.19 158 SER A C 1
ATOM 1158 O O . SER A 1 158 ? 4.789 4.449 -1.308 1.00 95.19 158 SER A O 1
ATOM 1160 N N . VAL A 1 159 ? 4.317 5.017 -3.428 1.00 96.06 159 VAL A N 1
ATOM 1161 C CA . VAL A 1 159 ? 3.517 3.830 -3.735 1.00 96.06 159 VAL A CA 1
ATOM 1162 C C . VAL A 1 159 ? 4.354 2.909 -4.606 1.00 96.06 159 VAL A C 1
ATOM 1164 O O . VAL A 1 159 ? 4.638 3.232 -5.760 1.00 96.06 159 VAL A O 1
ATOM 1167 N N . VAL A 1 160 ? 4.781 1.792 -4.017 1.00 97.56 160 VAL A N 1
ATOM 1168 C CA . VAL A 1 160 ? 5.713 0.827 -4.604 1.00 97.56 160 VAL A CA 1
ATOM 1169 C C . VAL A 1 160 ? 4.937 -0.376 -5.126 1.00 97.56 160 VAL A C 1
ATOM 1171 O O . VAL A 1 160 ? 4.291 -1.079 -4.353 1.00 97.56 160 VAL A O 1
ATOM 1174 N N . SER A 1 161 ? 5.016 -0.617 -6.430 1.00 98.19 161 SER A N 1
ATOM 1175 C CA . SER A 1 161 ? 4.468 -1.787 -7.114 1.00 98.19 161 SER A CA 1
ATOM 1176 C C . SER A 1 161 ? 5.567 -2.826 -7.322 1.00 98.19 161 SER A C 1
ATOM 1178 O O . SER A 1 161 ? 6.643 -2.491 -7.822 1.00 98.19 161 SER A O 1
ATOM 1180 N N . VAL A 1 162 ? 5.295 -4.085 -6.967 1.00 98.50 162 VAL A N 1
ATOM 1181 C CA . VAL A 1 162 ? 6.229 -5.211 -7.110 1.00 98.50 162 VAL A CA 1
ATOM 1182 C C . VAL A 1 162 ? 5.536 -6.400 -7.764 1.00 98.50 162 VAL A C 1
ATOM 1184 O O . VAL A 1 162 ? 4.550 -6.915 -7.234 1.00 98.50 162 VAL A O 1
ATOM 1187 N N . ALA A 1 163 ? 6.072 -6.857 -8.895 1.00 98.19 163 ALA A N 1
ATOM 1188 C CA . ALA A 1 163 ? 5.593 -8.043 -9.602 1.00 98.19 163 ALA A CA 1
ATOM 1189 C C . ALA A 1 163 ? 6.721 -9.068 -9.770 1.00 98.19 163 ALA A C 1
ATOM 1191 O O . ALA A 1 163 ? 7.847 -8.708 -10.103 1.00 98.19 163 ALA A O 1
ATOM 1192 N N . ALA A 1 164 ? 6.398 -10.340 -9.551 1.00 97.75 164 ALA A N 1
ATOM 1193 C CA . ALA A 1 164 ? 7.269 -11.493 -9.786 1.00 97.75 164 ALA A CA 1
ATOM 1194 C C . ALA A 1 164 ? 6.669 -12.369 -10.895 1.00 97.75 164 ALA A C 1
ATOM 1196 O O . ALA A 1 164 ? 5.558 -12.094 -11.334 1.00 97.75 164 ALA A O 1
ATOM 1197 N N . ALA A 1 165 ? 7.347 -13.432 -11.330 1.00 95.38 165 ALA A N 1
ATOM 1198 C CA . ALA A 1 165 ? 6.779 -14.329 -12.341 1.00 95.38 165 ALA A CA 1
ATOM 1199 C C . ALA A 1 165 ? 5.388 -14.876 -11.913 1.00 95.38 165 ALA A C 1
ATOM 1201 O O . ALA A 1 165 ? 5.154 -15.058 -10.714 1.00 95.38 165 ALA A O 1
ATOM 1202 N N . PRO A 1 166 ? 4.451 -15.144 -12.850 1.00 92.50 166 PRO A N 1
ATOM 1203 C CA . PRO A 1 166 ? 3.057 -15.480 -12.518 1.00 92.50 166 PRO A CA 1
ATOM 1204 C C . PRO A 1 166 ? 2.856 -16.724 -11.638 1.00 92.50 166 PRO A C 1
ATOM 1206 O O . PRO A 1 166 ? 1.798 -16.888 -11.032 1.00 92.50 166 PRO A O 1
ATOM 1209 N N . ASP A 1 167 ? 3.837 -17.624 -11.600 1.00 93.56 167 ASP A N 1
ATOM 1210 C CA . ASP A 1 167 ? 3.841 -18.853 -10.807 1.00 93.56 167 ASP A CA 1
ATOM 1211 C C . ASP A 1 167 ? 4.363 -18.656 -9.373 1.00 93.56 167 ASP A C 1
ATOM 1213 O O . ASP A 1 167 ? 4.209 -19.545 -8.529 1.00 93.56 167 ASP A O 1
ATOM 1217 N N . VAL A 1 168 ? 4.933 -17.489 -9.063 1.00 97.25 168 VAL A N 1
ATOM 1218 C CA . VAL A 1 168 ? 5.385 -17.144 -7.714 1.00 97.25 168 VAL A CA 1
ATOM 1219 C C . VAL A 1 168 ? 4.180 -16.931 -6.801 1.00 97.25 168 VAL A C 1
ATOM 1221 O O . VAL A 1 168 ? 3.243 -16.192 -7.102 1.00 97.25 168 VAL A O 1
ATOM 1224 N N . ALA A 1 169 ? 4.209 -17.577 -5.634 1.00 96.44 169 ALA A N 1
ATOM 1225 C CA . ALA A 1 169 ? 3.122 -17.496 -4.671 1.00 96.44 169 ALA A CA 1
ATOM 1226 C C . ALA A 1 169 ? 2.899 -16.055 -4.184 1.00 96.44 169 ALA A C 1
ATOM 1228 O O . ALA A 1 169 ? 3.837 -15.377 -3.765 1.00 96.44 169 ALA A O 1
ATOM 1229 N N . PHE A 1 170 ? 1.630 -15.642 -4.134 1.00 94.75 170 PHE A N 1
ATOM 1230 C CA . PHE A 1 170 ? 1.181 -14.329 -3.654 1.00 94.75 170 PHE A CA 1
ATOM 1231 C C . PHE A 1 170 ? 1.912 -13.846 -2.388 1.00 94.75 170 PHE A C 1
ATOM 1233 O O . PHE A 1 170 ? 2.424 -12.728 -2.350 1.00 94.75 170 PHE A O 1
ATOM 1240 N N . GLY A 1 171 ? 1.994 -14.701 -1.361 1.00 96.12 171 GLY A N 1
ATOM 1241 C CA . GLY A 1 171 ? 2.617 -14.348 -0.083 1.00 96.12 171 GLY A CA 1
ATOM 1242 C C . GLY A 1 171 ? 4.101 -13.992 -0.201 1.00 96.12 171 GLY A C 1
ATOM 1243 O O . GLY A 1 171 ? 4.570 -13.121 0.525 1.00 96.12 171 GLY A O 1
ATOM 1244 N N . ASN A 1 172 ? 4.822 -14.601 -1.146 1.00 97.94 172 ASN A N 1
ATOM 1245 C CA . ASN A 1 172 ? 6.234 -14.305 -1.383 1.00 97.94 172 ASN A CA 1
ATOM 1246 C C . ASN A 1 172 ? 6.402 -12.956 -2.086 1.00 97.94 172 ASN A C 1
ATOM 1248 O O . ASN A 1 172 ? 7.272 -12.179 -1.708 1.00 97.94 172 ASN A O 1
ATOM 1252 N N . VAL A 1 173 ? 5.538 -12.644 -3.059 1.00 97.88 173 VAL A N 1
ATOM 1253 C CA . VAL A 1 173 ? 5.546 -11.337 -3.739 1.00 97.88 173 VAL A CA 1
ATOM 1254 C C . VAL A 1 173 ? 5.224 -10.216 -2.751 1.00 97.88 173 VAL A C 1
ATOM 1256 O O . VAL A 1 173 ? 5.903 -9.192 -2.734 1.00 97.88 173 VAL A O 1
ATOM 1259 N N . LEU A 1 174 ? 4.231 -10.423 -1.879 1.00 96.69 174 LEU A N 1
ATOM 1260 C CA . LEU A 1 174 ? 3.879 -9.451 -0.846 1.00 96.69 174 LEU A CA 1
ATOM 1261 C C . LEU A 1 174 ? 5.009 -9.268 0.182 1.00 96.69 174 LEU A C 1
ATOM 1263 O O . LEU A 1 174 ? 5.310 -8.138 0.562 1.00 96.69 174 LEU A O 1
ATOM 1267 N N . ALA A 1 175 ? 5.667 -10.353 0.601 1.00 96.19 175 ALA A N 1
ATOM 1268 C CA . ALA A 1 175 ? 6.825 -10.278 1.491 1.00 96.19 175 ALA A CA 1
ATOM 1269 C C . ALA A 1 175 ? 7.982 -9.487 0.856 1.00 96.19 175 ALA A C 1
ATOM 1271 O O . ALA A 1 175 ? 8.511 -8.575 1.490 1.00 96.19 175 ALA A O 1
ATOM 1272 N N . ALA A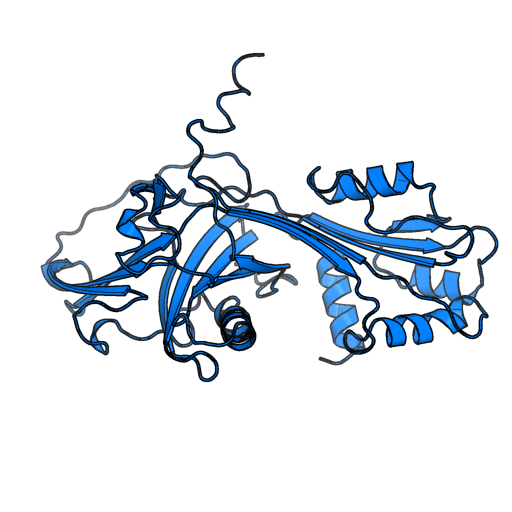 1 176 ? 8.307 -9.768 -0.411 1.00 96.88 176 ALA A N 1
ATOM 1273 C CA . ALA A 1 176 ? 9.306 -9.022 -1.175 1.00 96.88 176 ALA A CA 1
ATOM 1274 C C . ALA A 1 176 ? 8.944 -7.531 -1.298 1.00 96.88 176 ALA A C 1
ATOM 1276 O O . ALA A 1 176 ? 9.804 -6.666 -1.156 1.00 96.88 176 ALA A O 1
ATOM 1277 N N . ALA A 1 177 ? 7.663 -7.203 -1.498 1.00 97.38 177 ALA A N 1
ATOM 1278 C CA . ALA A 1 177 ? 7.213 -5.815 -1.547 1.00 97.38 177 ALA A CA 1
ATOM 1279 C C . ALA A 1 177 ? 7.437 -5.075 -0.217 1.00 97.38 177 ALA A C 1
ATOM 1281 O O . ALA A 1 177 ? 7.898 -3.934 -0.221 1.00 97.38 177 ALA A O 1
ATOM 1282 N N . HIS A 1 178 ? 7.173 -5.725 0.921 1.00 96.06 178 HIS A N 1
ATOM 1283 C CA . HIS A 1 178 ? 7.436 -5.155 2.248 1.00 96.06 178 HIS A CA 1
ATOM 1284 C C . HIS A 1 178 ? 8.930 -5.011 2.571 1.00 96.06 178 HIS A C 1
ATOM 1286 O O . HIS A 1 178 ? 9.298 -4.094 3.302 1.00 96.06 178 HIS A O 1
ATOM 1292 N N . GLU A 1 179 ? 9.777 -5.889 2.036 1.00 95.50 179 GLU A N 1
ATOM 1293 C CA . GLU A 1 179 ? 11.238 -5.801 2.149 1.00 95.50 179 GLU A CA 1
ATOM 1294 C C . GLU A 1 179 ? 11.798 -4.623 1.333 1.00 95.50 179 GLU A C 1
ATOM 1296 O O . GLU A 1 179 ? 12.604 -3.836 1.833 1.00 95.50 179 GLU A O 1
ATOM 1301 N N . ILE A 1 180 ? 11.326 -4.459 0.094 1.00 96.19 180 ILE A N 1
ATOM 1302 C CA . ILE A 1 180 ? 11.843 -3.460 -0.850 1.00 96.19 180 ILE A CA 1
ATOM 1303 C C . ILE A 1 180 ? 11.320 -2.053 -0.543 1.00 96.19 180 ILE A C 1
ATOM 1305 O O . ILE A 1 180 ? 12.085 -1.090 -0.601 1.00 96.19 180 ILE A O 1
ATOM 1309 N N . ALA A 1 181 ? 10.031 -1.900 -0.221 1.00 95.81 181 ALA A N 1
ATOM 1310 C CA . ALA A 1 181 ? 9.395 -0.582 -0.168 1.00 95.81 181 ALA A CA 1
ATOM 1311 C C . ALA A 1 181 ? 10.114 0.434 0.752 1.00 95.81 181 ALA A C 1
ATOM 1313 O O . ALA A 1 181 ? 10.383 1.543 0.285 1.00 95.81 181 ALA A O 1
ATOM 1314 N N . PRO A 1 182 ? 10.522 0.098 1.995 1.00 93.94 182 PRO A N 1
ATOM 1315 C CA . PRO A 1 182 ? 11.207 1.046 2.882 1.00 93.94 182 PRO A CA 1
ATOM 1316 C C . PRO A 1 182 ? 12.564 1.545 2.368 1.00 93.94 182 PRO A C 1
ATOM 1318 O O . PRO A 1 182 ? 13.031 2.590 2.813 1.00 93.94 182 PRO A O 1
ATOM 1321 N N . THR A 1 183 ? 13.192 0.814 1.443 1.00 93.44 183 THR A N 1
ATOM 1322 C CA . THR A 1 183 ? 14.546 1.080 0.926 1.00 93.44 183 THR A CA 1
ATOM 1323 C C . THR A 1 183 ? 14.548 1.482 -0.553 1.00 93.44 183 THR A C 1
ATOM 1325 O O . THR A 1 183 ? 15.606 1.651 -1.157 1.00 93.44 183 THR A O 1
ATOM 1328 N N . VAL A 1 184 ? 13.369 1.681 -1.158 1.00 94.06 184 VAL A N 1
ATOM 1329 C CA . VAL A 1 184 ? 13.216 1.911 -2.607 1.00 94.06 184 VAL A CA 1
ATOM 1330 C C . VAL A 1 184 ? 13.962 3.154 -3.115 1.00 94.06 184 VAL A C 1
ATOM 1332 O O . VAL A 1 184 ? 14.353 3.210 -4.278 1.00 94.06 184 VAL A O 1
ATOM 1335 N N . HIS A 1 185 ? 14.197 4.133 -2.236 1.00 90.75 185 HIS A N 1
ATOM 1336 C CA . HIS A 1 185 ? 14.916 5.380 -2.532 1.00 90.75 185 HIS A CA 1
ATOM 1337 C C . HIS A 1 185 ? 16.368 5.401 -2.029 1.00 90.75 185 HIS A C 1
ATOM 1339 O O . HIS A 1 185 ? 17.050 6.422 -2.176 1.00 90.75 185 HIS A O 1
ATOM 1345 N N . ASP A 1 186 ? 16.861 4.304 -1.446 1.00 90.31 186 ASP A N 1
ATOM 1346 C CA . ASP A 1 186 ? 18.272 4.188 -1.079 1.00 90.31 186 ASP A CA 1
ATOM 1347 C C . ASP A 1 186 ? 19.161 4.226 -2.333 1.00 90.31 186 ASP A C 1
ATOM 1349 O O . ASP A 1 186 ? 18.722 4.000 -3.464 1.00 90.31 186 ASP A O 1
ATOM 1353 N N . ARG A 1 187 ? 20.443 4.564 -2.159 1.00 86.44 187 ARG A N 1
ATOM 1354 C CA . ARG A 1 187 ? 21.403 4.661 -3.270 1.00 86.44 187 ARG A CA 1
ATOM 1355 C C . ARG A 1 187 ? 22.604 3.733 -3.040 1.00 86.44 187 ARG A C 1
ATOM 1357 O O . ARG A 1 187 ? 23.527 4.144 -2.335 1.00 86.44 187 ARG A O 1
ATOM 1364 N N . PRO A 1 188 ? 22.639 2.534 -3.665 1.00 83.69 188 PRO A N 1
ATOM 1365 C CA . PRO A 1 188 ? 21.596 1.936 -4.517 1.00 83.69 188 PRO A CA 1
ATOM 1366 C C . PRO A 1 188 ? 20.403 1.382 -3.707 1.00 83.69 188 PRO A C 1
ATOM 1368 O O . PRO A 1 188 ? 20.583 1.086 -2.525 1.00 83.69 188 PRO A O 1
ATOM 1371 N N . PRO A 1 189 ? 19.221 1.191 -4.331 1.00 84.69 189 PRO A N 1
ATOM 1372 C CA . PRO A 1 189 ? 18.111 0.478 -3.704 1.00 84.69 189 PRO A CA 1
ATOM 1373 C C . PRO A 1 189 ? 18.519 -0.946 -3.321 1.00 84.69 189 PRO A C 1
ATOM 1375 O O . PRO A 1 189 ? 19.332 -1.570 -4.017 1.00 84.69 189 PRO A O 1
ATOM 1378 N N . ALA A 1 190 ? 17.948 -1.470 -2.237 1.00 82.56 190 ALA A N 1
ATOM 1379 C CA . ALA A 1 190 ? 18.233 -2.832 -1.803 1.00 82.56 190 ALA A CA 1
ATOM 1380 C C . ALA A 1 190 ? 17.841 -3.850 -2.888 1.00 82.56 190 ALA A C 1
ATOM 1382 O O . ALA A 1 190 ? 16.869 -3.659 -3.619 1.00 82.56 190 ALA A O 1
ATOM 1383 N N . HIS A 1 191 ? 18.614 -4.934 -2.995 1.00 91.06 191 HIS A N 1
ATOM 1384 C CA . HIS A 1 191 ? 18.380 -6.053 -3.924 1.00 91.06 191 HIS A CA 1
ATOM 1385 C C . HIS A 1 191 ? 18.425 -5.711 -5.420 1.00 91.06 191 HIS A C 1
ATOM 1387 O O . HIS A 1 191 ? 18.199 -6.594 -6.246 1.00 91.06 191 HIS A O 1
ATOM 1393 N N . ARG A 1 192 ? 18.732 -4.459 -5.788 1.00 94.44 192 ARG A N 1
ATOM 1394 C CA . ARG A 1 192 ? 18.786 -4.019 -7.183 1.00 94.44 192 ARG A CA 1
ATOM 1395 C C . ARG A 1 192 ? 19.848 -4.784 -7.972 1.00 94.44 192 ARG A C 1
ATOM 1397 O O . ARG A 1 192 ? 21.008 -4.850 -7.567 1.00 94.44 192 ARG A O 1
ATOM 1404 N N . VAL A 1 193 ? 19.454 -5.253 -9.152 1.00 95.31 193 VAL A N 1
ATOM 1405 C CA . VAL A 1 193 ? 20.333 -5.882 -10.141 1.00 95.31 193 VAL A CA 1
ATOM 1406 C C . VAL A 1 193 ? 20.660 -4.879 -11.248 1.00 95.31 193 VAL A C 1
ATOM 1408 O O . VAL A 1 193 ? 19.793 -4.123 -11.691 1.00 95.31 193 VAL A O 1
ATOM 1411 N N . SER A 1 194 ? 21.920 -4.850 -11.689 1.00 95.25 194 SER A N 1
ATOM 1412 C CA . SER A 1 194 ? 22.320 -4.068 -12.863 1.00 95.25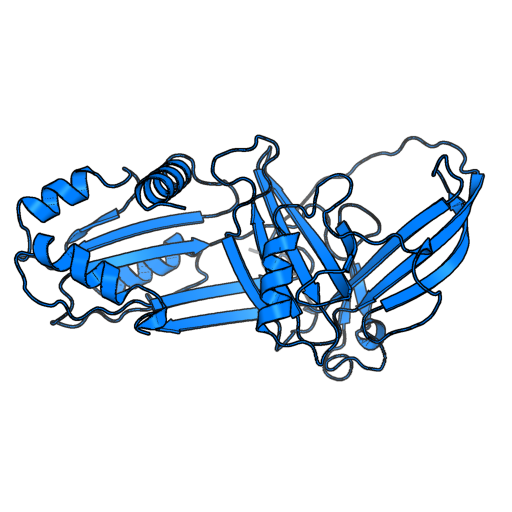 194 SER A CA 1
ATOM 1413 C C . SER A 1 194 ? 21.721 -4.688 -14.123 1.00 95.25 194 SER A C 1
ATOM 1415 O O . SER A 1 194 ? 21.813 -5.896 -14.338 1.00 95.25 194 SER A O 1
ATOM 1417 N N . LEU A 1 195 ? 21.177 -3.861 -15.018 1.00 95.75 195 LEU A N 1
ATOM 1418 C CA . LEU A 1 195 ? 20.663 -4.333 -16.305 1.00 95.75 195 LEU A CA 1
ATOM 1419 C C . LEU A 1 195 ? 21.744 -4.991 -17.153 1.00 95.75 195 LEU A C 1
ATOM 1421 O O . LEU A 1 195 ? 21.421 -5.804 -18.013 1.00 95.75 195 LEU A O 1
ATOM 1425 N N . PHE A 1 196 ? 23.013 -4.645 -16.948 1.00 94.62 196 PHE A N 1
ATOM 1426 C CA . PHE A 1 196 ? 24.126 -5.251 -17.671 1.00 94.62 196 PHE A CA 1
ATOM 1427 C C . PHE A 1 196 ? 24.526 -6.635 -17.162 1.00 94.62 196 PHE A C 1
ATOM 1429 O O . PHE A 1 196 ? 25.222 -7.349 -17.880 1.00 94.62 196 PHE A O 1
ATOM 1436 N N . ASP A 1 197 ? 24.074 -7.013 -15.969 1.00 95.25 197 ASP A N 1
ATOM 1437 C CA . ASP A 1 197 ? 24.281 -8.354 -15.420 1.00 95.25 197 ASP A CA 1
ATOM 1438 C C . ASP A 1 197 ? 23.159 -9.321 -15.847 1.00 95.25 197 ASP A C 1
ATOM 1440 O O . ASP A 1 197 ? 23.243 -10.526 -15.617 1.00 95.25 197 ASP A O 1
ATOM 1444 N N . LEU A 1 198 ? 22.121 -8.806 -16.516 1.00 95.06 198 LEU A N 1
ATOM 1445 C CA . LEU A 1 198 ? 21.002 -9.573 -17.061 1.00 95.06 198 LEU A CA 1
ATOM 1446 C C . LEU A 1 198 ? 21.191 -9.847 -18.564 1.00 95.06 198 LEU A C 1
ATOM 1448 O O . LEU A 1 198 ? 21.917 -9.123 -19.243 1.00 95.06 198 LEU A O 1
ATOM 1452 N N . PRO A 1 199 ? 20.561 -10.876 -19.148 1.00 95.06 199 PRO A N 1
ATOM 1453 C CA . PRO A 1 199 ? 20.577 -11.066 -20.596 1.00 95.06 199 PRO A CA 1
ATOM 1454 C C . PRO A 1 199 ? 19.697 -10.027 -21.313 1.00 95.06 199 PRO A C 1
ATOM 1456 O O . PRO A 1 199 ? 18.616 -9.676 -20.843 1.00 95.06 199 PRO A O 1
ATOM 1459 N N . VAL A 1 200 ? 20.143 -9.564 -22.486 1.00 96.75 200 VAL A N 1
ATOM 1460 C CA . VAL A 1 200 ? 19.290 -8.813 -23.427 1.00 96.75 200 VAL A CA 1
ATOM 1461 C C . VAL A 1 200 ? 18.226 -9.760 -23.971 1.00 96.75 200 VAL A C 1
ATOM 1463 O O . VAL A 1 200 ? 18.536 -10.900 -24.324 1.00 96.75 200 VAL A O 1
ATOM 1466 N N . GLY A 1 201 ? 16.987 -9.290 -24.069 1.00 95.00 201 GLY A N 1
ATOM 1467 C CA . GLY A 1 201 ? 15.872 -10.099 -24.541 1.00 95.00 201 GLY A CA 1
ATOM 1468 C C . GLY A 1 201 ? 14.567 -9.775 -23.835 1.00 95.00 201 GLY A C 1
ATOM 1469 O O . GLY A 1 201 ? 14.450 -8.786 -23.112 1.00 95.00 201 GLY A O 1
ATOM 1470 N N . GLU A 1 202 ? 13.580 -10.625 -24.075 1.00 94.44 202 GLU A N 1
ATOM 1471 C CA . GLU A 1 202 ? 12.222 -10.484 -23.566 1.00 94.44 202 GLU A CA 1
ATOM 1472 C C . GLU A 1 202 ? 11.886 -11.629 -22.607 1.00 94.44 202 GLU A C 1
ATOM 1474 O O . GLU A 1 202 ? 12.222 -12.788 -22.853 1.00 94.44 202 GLU A O 1
ATOM 1479 N N . THR A 1 203 ? 11.229 -11.274 -21.509 1.00 93.25 203 THR A N 1
ATOM 1480 C CA . THR A 1 203 ? 10.598 -12.162 -20.534 1.00 93.25 203 THR A CA 1
ATOM 1481 C C . THR A 1 203 ? 9.151 -11.705 -20.328 1.00 93.25 203 THR A C 1
ATOM 1483 O O . THR A 1 203 ?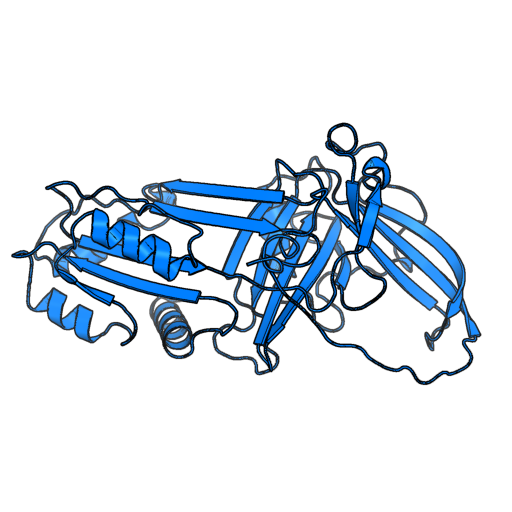 8.738 -10.655 -20.829 1.00 93.25 203 THR A O 1
ATOM 1486 N N . THR A 1 204 ? 8.379 -12.454 -19.542 1.00 91.19 204 THR A N 1
ATOM 1487 C CA . THR A 1 204 ? 7.028 -12.042 -19.133 1.00 91.19 204 THR A CA 1
ATOM 1488 C C . THR A 1 204 ? 7.031 -10.711 -18.366 1.00 91.19 204 THR A C 1
ATOM 1490 O O . THR A 1 204 ? 6.113 -9.911 -18.521 1.00 91.19 204 THR A O 1
ATOM 1493 N N . LEU A 1 205 ? 8.072 -10.451 -17.565 1.00 95.31 205 LEU A N 1
ATOM 1494 C CA . LEU A 1 205 ? 8.159 -9.275 -16.692 1.00 95.31 205 LEU A CA 1
ATOM 1495 C C . LEU A 1 205 ? 8.827 -8.066 -17.349 1.00 95.31 205 LEU A C 1
ATOM 1497 O O . LEU A 1 205 ? 8.568 -6.931 -16.944 1.00 95.31 205 LEU A O 1
ATOM 1501 N N . TRP A 1 206 ? 9.714 -8.271 -18.324 1.00 96.56 206 TRP A N 1
ATOM 1502 C CA . TRP A 1 206 ? 10.450 -7.164 -18.925 1.00 96.56 206 TRP A CA 1
ATOM 1503 C C . TRP A 1 206 ? 10.949 -7.430 -20.341 1.00 96.56 206 TRP A C 1
ATOM 1505 O O . TRP A 1 206 ? 11.079 -8.559 -20.801 1.00 96.56 206 TRP A O 1
ATOM 1515 N N . THR A 1 207 ? 11.332 -6.360 -21.029 1.00 97.06 207 THR A N 1
ATOM 1516 C CA . THR A 1 207 ? 12.214 -6.426 -22.199 1.00 97.06 207 THR A CA 1
ATOM 1517 C C . THR A 1 207 ? 13.444 -5.570 -21.955 1.00 97.06 207 THR A C 1
ATOM 1519 O O . THR A 1 207 ? 13.310 -4.379 -21.688 1.00 97.06 207 THR A O 1
ATOM 1522 N N . ILE A 1 208 ? 14.632 -6.162 -22.083 1.00 97.75 208 ILE A N 1
ATOM 1523 C CA . ILE A 1 208 ? 15.919 -5.464 -22.019 1.00 97.75 208 ILE A CA 1
ATOM 1524 C C . ILE A 1 208 ? 16.470 -5.332 -23.434 1.00 97.75 208 ILE A C 1
ATOM 1526 O O . ILE A 1 208 ? 16.569 -6.319 -24.164 1.00 97.75 208 ILE A O 1
ATOM 1530 N N . ARG A 1 209 ? 16.856 -4.111 -23.804 1.00 96.06 209 ARG A N 1
ATOM 1531 C CA . ARG A 1 209 ? 17.557 -3.778 -25.049 1.00 96.06 209 ARG A CA 1
ATOM 1532 C C . ARG A 1 209 ? 18.876 -3.092 -24.734 1.00 96.06 209 ARG A C 1
ATOM 1534 O O . ARG A 1 209 ? 19.025 -2.489 -23.673 1.00 96.06 209 ARG A O 1
ATOM 1541 N N . GLU A 1 210 ? 19.814 -3.195 -25.662 1.00 95.12 210 GLU A N 1
ATOM 1542 C CA . GLU A 1 210 ? 21.109 -2.531 -25.589 1.00 95.12 210 GLU A CA 1
ATOM 1543 C C . GLU A 1 210 ? 21.307 -1.720 -26.866 1.00 95.12 210 GLU A C 1
ATOM 1545 O O . GLU A 1 210 ? 21.254 -2.276 -27.962 1.00 95.12 210 GLU A O 1
ATOM 1550 N N . ASP A 1 211 ? 21.514 -0.416 -26.706 1.00 89.88 211 ASP A N 1
ATOM 1551 C CA . ASP A 1 211 ? 21.698 0.536 -27.795 1.00 89.88 211 ASP A CA 1
ATOM 1552 C C . ASP A 1 211 ? 22.931 1.412 -27.532 1.00 89.88 211 ASP A C 1
ATOM 1554 O O . ASP A 1 211 ? 23.307 1.674 -26.387 1.00 89.88 211 ASP A O 1
ATOM 1558 N N . ARG A 1 212 ? 23.550 1.916 -28.604 1.00 88.69 212 ARG A N 1
ATOM 1559 C CA . ARG A 1 212 ? 24.567 2.976 -28.528 1.00 88.69 212 ARG A CA 1
ATOM 1560 C C . ARG A 1 212 ? 23.862 4.324 -28.601 1.00 88.69 212 ARG A C 1
ATOM 1562 O O . ARG A 1 212 ? 23.263 4.640 -29.627 1.00 88.69 212 ARG A O 1
ATOM 1569 N N . ALA A 1 213 ? 23.917 5.111 -27.532 1.00 86.38 213 ALA A N 1
ATOM 1570 C CA . ALA A 1 213 ? 23.234 6.401 -27.468 1.00 86.38 213 ALA A CA 1
ATOM 1571 C C . ALA A 1 213 ? 24.023 7.430 -26.641 1.00 86.38 213 ALA A C 1
ATOM 1573 O O . ALA A 1 213 ? 24.901 7.052 -25.859 1.00 86.38 213 ALA A O 1
ATOM 1574 N N . PRO A 1 214 ? 23.730 8.736 -26.796 1.00 83.50 214 PRO A N 1
ATOM 1575 C CA . PRO A 1 214 ? 24.318 9.758 -25.947 1.00 83.50 214 PRO A CA 1
ATOM 1576 C C . PRO A 1 214 ? 23.976 9.508 -24.475 1.00 83.50 214 PRO A C 1
ATOM 1578 O O . PRO A 1 214 ? 22.813 9.276 -24.126 1.00 83.50 214 PRO A O 1
ATOM 1581 N N . THR A 1 215 ? 25.004 9.569 -23.634 1.00 80.12 215 THR A N 1
ATOM 1582 C CA . THR A 1 215 ? 24.933 9.357 -22.195 1.00 80.12 215 THR A CA 1
ATOM 1583 C C . THR A 1 215 ? 25.719 10.419 -21.436 1.00 80.12 215 THR A C 1
ATOM 1585 O O . THR A 1 215 ? 26.764 10.906 -21.879 1.00 80.12 215 THR A O 1
ATOM 1588 N N . HIS A 1 216 ? 25.221 10.754 -20.248 1.00 77.38 216 HIS A N 1
ATOM 1589 C CA . HIS A 1 216 ? 25.922 11.575 -19.259 1.00 77.38 216 HIS A CA 1
ATOM 1590 C C . HIS A 1 216 ? 26.605 10.727 -18.176 1.00 77.38 216 HIS A C 1
ATOM 1592 O O . HIS A 1 216 ? 27.202 11.276 -17.250 1.00 77.38 216 HIS A O 1
ATOM 1598 N N . ALA A 1 217 ? 26.528 9.394 -18.265 1.00 81.56 217 ALA A N 1
ATOM 1599 C CA . ALA A 1 217 ? 27.155 8.495 -17.309 1.00 81.56 217 ALA A CA 1
ATOM 1600 C C . ALA A 1 217 ? 28.691 8.558 -17.440 1.00 81.56 217 ALA A C 1
ATOM 1602 O O . ALA A 1 217 ? 29.219 8.257 -18.513 1.00 81.56 217 ALA A O 1
ATOM 1603 N N . PRO A 1 218 ? 29.448 8.859 -16.363 1.00 77.94 218 PRO A N 1
ATOM 1604 C CA . PRO A 1 218 ? 30.914 8.920 -16.421 1.00 77.94 218 PRO A CA 1
ATOM 1605 C C . PRO A 1 218 ? 31.577 7.602 -16.844 1.00 77.94 218 PRO A C 1
ATOM 1607 O O . PRO A 1 218 ? 32.690 7.599 -17.360 1.00 77.94 218 PRO A O 1
ATOM 1610 N N . SER A 1 219 ? 30.896 6.477 -16.614 1.00 83.75 219 SER A N 1
ATOM 1611 C CA . SER A 1 219 ? 31.315 5.134 -17.024 1.00 83.75 219 SER A CA 1
ATOM 1612 C C . SER A 1 219 ? 31.114 4.856 -18.518 1.00 83.75 219 SER A C 1
ATOM 1614 O O . SER A 1 219 ? 31.550 3.808 -18.988 1.00 83.75 219 SER A O 1
ATOM 1616 N N . GLY A 1 220 ? 30.399 5.725 -19.243 1.00 85.25 220 GLY A N 1
ATOM 1617 C CA . GLY A 1 220 ? 29.893 5.443 -20.587 1.00 85.25 220 GLY A CA 1
ATOM 1618 C C . GLY A 1 220 ? 28.821 4.349 -20.623 1.00 85.25 220 GLY A C 1
ATOM 1619 O O . GLY A 1 220 ? 28.486 3.884 -21.706 1.00 85.25 220 GLY A O 1
ATOM 1620 N N . ARG A 1 221 ? 28.308 3.915 -19.461 1.00 90.75 221 ARG A N 1
ATOM 1621 C CA . ARG A 1 221 ? 27.274 2.881 -19.315 1.00 90.75 221 ARG A CA 1
ATOM 1622 C C . ARG A 1 221 ? 26.076 3.449 -18.574 1.00 90.75 221 ARG A C 1
ATOM 1624 O O . ARG A 1 221 ? 26.203 3.830 -17.411 1.00 90.75 221 ARG A O 1
ATOM 1631 N N . GLU A 1 222 ? 24.929 3.467 -19.234 1.00 90.44 222 GLU A N 1
ATOM 1632 C CA . GLU A 1 222 ? 23.682 4.004 -18.693 1.00 90.44 222 GLU A CA 1
ATOM 1633 C C . GLU A 1 222 ? 22.608 2.927 -18.617 1.00 90.44 222 GLU A C 1
ATOM 1635 O O . GLU A 1 222 ? 22.483 2.091 -19.509 1.00 90.44 222 GLU A O 1
ATOM 1640 N N . GLU A 1 223 ? 21.808 2.967 -17.558 1.00 93.12 223 GLU A N 1
ATOM 1641 C CA . GLU A 1 223 ? 20.646 2.101 -17.397 1.00 93.12 223 GLU A CA 1
ATOM 1642 C C . GLU A 1 223 ? 19.387 2.957 -17.365 1.00 93.12 223 GLU A C 1
ATOM 1644 O O . GLU A 1 223 ? 19.260 3.858 -16.535 1.00 93.12 223 GLU A O 1
ATOM 1649 N N . ARG A 1 224 ? 18.443 2.658 -18.252 1.00 93.50 224 ARG A N 1
ATOM 1650 C CA . ARG A 1 224 ? 17.149 3.328 -18.349 1.00 93.50 224 ARG A CA 1
ATOM 1651 C C . ARG A 1 224 ? 16.054 2.330 -18.028 1.00 93.50 224 ARG A C 1
ATOM 1653 O O . ARG A 1 224 ? 16.073 1.208 -18.522 1.00 93.50 224 ARG A O 1
ATOM 1660 N N . HIS A 1 225 ? 15.094 2.750 -17.223 1.00 95.75 225 HIS A N 1
ATOM 1661 C CA . HIS A 1 225 ? 13.957 1.923 -16.850 1.00 95.75 225 HIS A CA 1
ATOM 1662 C C . HIS A 1 225 ? 12.678 2.661 -17.201 1.00 95.75 225 HIS A C 1
ATOM 1664 O O . HIS A 1 225 ? 12.576 3.869 -16.997 1.00 95.75 225 HIS A O 1
ATOM 1670 N N . ARG A 1 226 ? 11.702 1.922 -17.711 1.00 96.69 226 ARG A N 1
ATOM 1671 C CA . ARG A 1 226 ? 10.349 2.407 -17.950 1.00 96.69 226 ARG A CA 1
ATOM 1672 C C . ARG A 1 226 ? 9.380 1.357 -17.446 1.00 96.69 226 ARG A C 1
ATOM 1674 O O . ARG A 1 226 ? 9.482 0.208 -17.853 1.00 96.69 226 ARG A O 1
ATOM 1681 N N . ALA A 1 227 ? 8.455 1.738 -16.579 1.00 97.81 227 ALA A N 1
ATOM 1682 C CA . ALA A 1 227 ? 7.410 0.854 -16.091 1.00 97.81 227 ALA A CA 1
ATOM 1683 C C . ALA A 1 227 ? 6.098 1.115 -16.833 1.00 97.81 227 ALA A C 1
ATOM 1685 O O . ALA A 1 227 ? 5.734 2.267 -17.076 1.00 97.81 227 ALA A O 1
ATOM 1686 N N . VAL A 1 228 ? 5.389 0.040 -17.164 1.00 97.62 228 VAL A N 1
ATOM 1687 C CA . VAL A 1 228 ? 4.037 0.070 -17.718 1.00 97.62 228 VAL A CA 1
ATOM 1688 C C . VAL A 1 228 ? 3.128 -0.731 -16.796 1.00 97.62 228 VAL A C 1
ATOM 1690 O O . VAL A 1 228 ? 3.405 -1.899 -16.515 1.00 97.62 228 VAL A O 1
ATOM 1693 N N . LEU A 1 229 ? 2.065 -0.098 -16.308 1.00 97.25 229 LEU A N 1
ATOM 1694 C CA . LEU A 1 229 ? 1.145 -0.658 -15.320 1.00 97.25 229 LEU A CA 1
ATOM 1695 C C . LEU A 1 229 ? -0.262 -0.074 -15.491 1.00 97.25 229 LEU A C 1
ATOM 1697 O O . LEU A 1 229 ? -0.393 1.058 -15.951 1.00 97.25 229 LEU A O 1
ATOM 1701 N N . PRO A 1 230 ? -1.326 -0.816 -15.162 1.00 95.75 230 PRO A N 1
ATOM 1702 C CA . PRO A 1 230 ? -2.685 -0.310 -15.313 1.00 95.75 230 PRO A CA 1
ATOM 1703 C C . PRO A 1 230 ? -3.097 0.641 -14.176 1.00 95.75 230 PRO A C 1
ATOM 1705 O O . PRO A 1 230 ? -2.450 0.704 -13.127 1.00 95.75 230 PRO A O 1
ATOM 1708 N N . CYS A 1 231 ? -4.217 1.344 -14.368 1.00 94.44 231 CYS A N 1
ATOM 1709 C CA . CYS A 1 231 ? -4.961 1.933 -13.254 1.00 94.44 231 CYS A CA 1
ATOM 1710 C C . CYS A 1 231 ? -5.614 0.823 -12.421 1.00 94.44 231 CYS A C 1
ATOM 1712 O O . CYS A 1 231 ? -5.786 -0.307 -12.884 1.00 94.44 231 CYS A O 1
ATOM 1714 N N . TRP A 1 232 ? -6.001 1.137 -11.188 1.00 92.88 232 TRP A N 1
ATOM 1715 C CA . TRP A 1 232 ? -6.800 0.224 -10.373 1.00 92.88 232 TRP A CA 1
ATOM 1716 C C . TRP A 1 232 ? -7.527 0.963 -9.252 1.00 92.88 232 TRP A C 1
ATOM 1718 O O . TRP A 1 232 ? -7.037 1.958 -8.713 1.00 92.88 232 TRP A O 1
ATOM 1728 N N . ALA A 1 233 ? -8.666 0.409 -8.853 1.00 88.12 233 ALA A N 1
ATOM 1729 C CA . ALA A 1 233 ? -9.334 0.710 -7.601 1.00 88.12 233 ALA A CA 1
ATOM 1730 C C . ALA A 1 233 ? -9.534 -0.592 -6.820 1.00 88.12 233 ALA A C 1
ATOM 1732 O O . ALA A 1 233 ? -9.782 -1.656 -7.390 1.00 88.12 233 ALA A O 1
ATOM 1733 N N . ALA A 1 234 ? -9.387 -0.522 -5.503 1.00 81.94 234 ALA A N 1
ATOM 1734 C CA . ALA A 1 234 ? -9.575 -1.657 -4.620 1.00 81.94 234 ALA A CA 1
ATOM 1735 C C . ALA A 1 234 ? -10.349 -1.232 -3.377 1.00 81.94 234 ALA A C 1
ATOM 1737 O O . ALA A 1 234 ? -10.030 -0.226 -2.744 1.00 81.94 234 ALA A O 1
ATOM 1738 N N . GLU A 1 235 ? -11.328 -2.051 -3.012 1.00 80.12 235 GLU A N 1
ATOM 1739 C CA . GLU A 1 235 ? -12.053 -1.971 -1.754 1.00 80.12 235 GLU A CA 1
ATOM 1740 C C . GLU A 1 235 ? -11.927 -3.318 -1.037 1.00 80.12 235 GLU A C 1
ATOM 1742 O O . GLU A 1 235 ? -12.119 -4.386 -1.626 1.00 80.12 235 GLU A O 1
ATOM 1747 N N . GLY A 1 236 ? -11.587 -3.267 0.247 1.00 73.69 236 GLY A N 1
ATOM 1748 C CA . GLY A 1 236 ? -11.517 -4.422 1.128 1.00 73.69 236 GLY A CA 1
ATOM 1749 C C . GLY A 1 236 ? -12.280 -4.158 2.416 1.00 73.69 236 GLY A C 1
ATOM 1750 O O . GLY A 1 236 ? -12.088 -3.126 3.049 1.00 73.69 236 GLY A O 1
ATOM 1751 N N . ASN A 1 237 ? -13.118 -5.108 2.829 1.00 75.69 237 ASN A N 1
ATOM 1752 C CA . ASN A 1 237 ? -13.730 -5.136 4.155 1.00 75.69 237 ASN A CA 1
ATOM 1753 C C . ASN A 1 237 ? -13.392 -6.477 4.809 1.00 75.69 237 ASN A C 1
ATOM 1755 O O . ASN A 1 237 ? -13.889 -7.530 4.404 1.00 75.69 237 ASN A O 1
ATOM 1759 N N . HIS A 1 238 ? -12.490 -6.437 5.782 1.00 77.00 238 HIS A N 1
ATOM 1760 C CA . HIS A 1 238 ? -11.877 -7.612 6.381 1.00 77.00 238 HIS A CA 1
ATOM 1761 C C . HIS A 1 238 ? -12.412 -7.844 7.787 1.00 77.00 238 HIS A C 1
ATOM 1763 O O . HIS A 1 238 ? -12.417 -6.934 8.616 1.00 77.00 238 HIS A O 1
ATOM 1769 N N . ASP A 1 239 ? -12.814 -9.084 8.067 1.00 75.62 239 ASP A N 1
ATOM 1770 C CA . ASP A 1 239 ? -13.068 -9.547 9.427 1.00 75.62 239 ASP A CA 1
ATOM 1771 C C . ASP A 1 239 ? -11.749 -10.004 10.055 1.00 75.62 239 ASP A C 1
ATOM 1773 O O . ASP A 1 239 ? -11.108 -10.940 9.581 1.00 75.62 239 ASP A O 1
ATOM 1777 N N . LEU A 1 240 ? -11.330 -9.313 11.110 1.00 78.81 240 LEU A N 1
ATOM 1778 C CA . LEU A 1 240 ? -10.076 -9.570 11.815 1.00 78.81 240 LEU A CA 1
ATOM 1779 C C . LEU A 1 240 ? -10.287 -10.462 13.051 1.00 78.81 240 LEU A C 1
ATOM 1781 O O . LEU A 1 240 ? -9.405 -10.575 13.901 1.00 78.81 240 LEU A O 1
ATOM 1785 N N . GLY A 1 241 ? -11.459 -11.096 13.169 1.00 70.69 241 GLY A N 1
ATOM 1786 C CA . GLY A 1 241 ? -11.778 -12.055 14.225 1.00 70.69 241 GLY A CA 1
ATOM 1787 C C . GLY A 1 241 ? -11.042 -13.396 14.116 1.00 70.69 241 GLY A C 1
ATOM 1788 O O . GLY A 1 241 ? -11.179 -14.228 15.016 1.00 70.69 241 GLY A O 1
ATOM 1789 N N . ASP A 1 242 ? -10.264 -13.619 13.051 1.00 76.00 242 ASP A N 1
ATOM 1790 C CA . ASP A 1 242 ? -9.481 -14.842 12.883 1.00 76.00 242 ASP A CA 1
ATOM 1791 C C . ASP A 1 242 ? -8.494 -15.031 14.061 1.00 76.00 242 ASP A C 1
ATOM 1793 O O . ASP A 1 242 ? -7.707 -14.127 14.372 1.00 76.00 242 ASP A O 1
ATOM 1797 N N . PRO A 1 243 ? -8.493 -16.203 14.728 1.00 75.00 243 PRO A N 1
ATOM 1798 C CA . PRO A 1 243 ? -7.600 -16.484 15.850 1.00 75.00 243 PRO A CA 1
ATOM 1799 C C . PRO A 1 243 ? -6.103 -16.321 15.564 1.00 75.00 243 PRO A C 1
ATOM 1801 O O . PRO A 1 243 ? -5.336 -16.100 16.504 1.00 75.00 243 PRO A O 1
ATOM 1804 N N . SER A 1 244 ? -5.681 -16.418 14.303 1.00 79.44 244 SER A N 1
ATOM 1805 C CA . SER A 1 244 ? -4.287 -16.246 13.883 1.00 79.44 244 SER A CA 1
ATOM 1806 C C . SER A 1 244 ? -3.812 -14.786 13.886 1.00 79.44 244 SER A C 1
ATOM 1808 O O . SER A 1 244 ? -2.614 -14.547 14.010 1.00 79.44 244 SER A O 1
ATOM 1810 N N . LEU A 1 245 ? -4.723 -13.805 13.831 1.00 72.94 245 LEU A N 1
ATOM 1811 C CA . LEU A 1 245 ? -4.405 -12.374 13.688 1.00 72.94 245 LEU A CA 1
ATOM 1812 C C . LEU A 1 245 ? -4.135 -11.656 15.024 1.00 72.94 245 LEU A C 1
ATOM 1814 O O . LEU A 1 245 ? -3.953 -10.442 15.065 1.00 72.94 245 LEU A O 1
ATOM 1818 N N . GLY A 1 246 ? -4.122 -12.384 16.145 1.00 76.69 246 GLY A N 1
ATOM 1819 C CA . GLY A 1 246 ? -3.750 -11.858 17.465 1.00 76.69 246 GLY A CA 1
ATOM 1820 C C . GLY A 1 246 ? -4.800 -10.974 18.152 1.00 76.69 246 GLY A C 1
ATOM 1821 O O . GLY A 1 246 ? -4.734 -10.785 19.368 1.00 76.69 246 GLY A O 1
ATOM 1822 N N . PHE A 1 247 ? -5.825 -10.501 17.444 1.00 77.69 247 PHE A N 1
ATOM 1823 C CA . PHE A 1 247 ? -6.901 -9.689 18.021 1.00 77.69 247 PHE A CA 1
ATOM 1824 C C . PHE A 1 247 ? -7.668 -10.351 19.182 1.00 77.69 247 PHE A C 1
ATOM 1826 O O . PHE A 1 247 ? -7.980 -9.660 20.158 1.00 77.69 247 PHE A O 1
ATOM 1833 N N . PRO A 1 248 ? -7.905 -11.679 19.193 1.00 75.50 248 PRO A N 1
ATOM 1834 C CA . PRO A 1 248 ? -8.482 -12.331 20.369 1.00 75.50 248 PRO A CA 1
ATOM 1835 C C . PRO A 1 248 ? -7.605 -12.237 21.627 1.00 75.50 248 PRO A C 1
ATOM 1837 O O . PRO A 1 248 ? -8.128 -12.275 22.742 1.00 75.50 248 PRO A O 1
ATOM 1840 N N . LEU A 1 249 ? -6.281 -12.094 21.488 1.00 79.81 249 LEU A N 1
ATOM 1841 C CA . LEU A 1 249 ? -5.390 -11.844 22.626 1.00 79.81 249 LEU A CA 1
ATOM 1842 C C . LEU A 1 249 ? -5.547 -10.411 23.143 1.00 79.81 249 LEU A C 1
ATOM 1844 O O . LEU A 1 249 ? -5.627 -10.220 24.357 1.00 79.81 249 LEU A O 1
ATOM 1848 N N . ALA A 1 250 ? -5.675 -9.427 22.247 1.00 79.31 250 ALA A N 1
ATOM 1849 C CA . ALA A 1 250 ? -5.965 -8.044 22.628 1.00 79.31 250 ALA A CA 1
ATOM 1850 C C . ALA A 1 250 ? -7.292 -7.945 23.402 1.00 79.31 250 ALA A C 1
ATOM 1852 O O . ALA A 1 250 ? -7.348 -7.344 24.474 1.00 79.31 250 ALA A O 1
ATOM 1853 N N . ALA A 1 251 ? -8.339 -8.634 22.938 1.00 77.62 251 ALA A N 1
ATOM 1854 C CA . ALA A 1 251 ? -9.623 -8.703 23.636 1.00 77.62 251 ALA A CA 1
ATOM 1855 C C . ALA A 1 251 ? -9.503 -9.266 25.063 1.00 77.62 251 ALA A C 1
ATOM 1857 O O . ALA A 1 251 ? -10.092 -8.733 26.008 1.00 77.62 251 ALA A O 1
ATOM 1858 N N . ARG A 1 252 ? -8.704 -10.327 25.243 1.00 82.12 252 ARG A N 1
ATOM 1859 C CA . ARG A 1 252 ? -8.436 -10.919 26.565 1.00 82.12 252 ARG A CA 1
ATOM 1860 C C . ARG A 1 252 ? -7.683 -9.963 27.486 1.00 82.12 252 ARG A C 1
ATOM 1862 O O . ARG A 1 252 ? -7.962 -9.961 28.680 1.00 82.12 252 ARG A O 1
ATOM 1869 N N . ALA A 1 253 ? -6.770 -9.158 26.947 1.00 83.19 253 ALA A N 1
ATOM 1870 C CA . ALA A 1 253 ? -6.038 -8.155 27.716 1.00 83.19 253 ALA A CA 1
ATOM 1871 C C . ALA A 1 253 ? -6.934 -6.986 28.169 1.00 83.19 253 ALA A C 1
ATOM 1873 O O . ALA A 1 253 ? -6.714 -6.430 29.242 1.00 83.19 253 ALA A O 1
ATOM 1874 N N . LEU A 1 254 ? -7.971 -6.649 27.394 1.00 84.00 254 LEU A N 1
ATOM 1875 C CA . LEU A 1 254 ? -8.901 -5.554 27.697 1.00 84.00 254 LEU A CA 1
ATOM 1876 C C . LEU A 1 254 ? -10.050 -5.965 28.630 1.00 84.00 254 LEU A C 1
ATOM 1878 O O . LEU A 1 254 ? -10.562 -5.129 29.372 1.00 84.00 254 LEU A O 1
ATOM 1882 N N . ALA A 1 255 ? -10.444 -7.242 28.651 1.00 84.88 255 ALA A N 1
ATOM 1883 C CA . ALA A 1 255 ? -11.552 -7.730 29.484 1.00 84.88 255 ALA A CA 1
ATOM 1884 C C . ALA A 1 255 ? -11.462 -7.351 30.982 1.00 84.88 255 ALA A C 1
ATOM 1886 O O . ALA A 1 255 ? -12.467 -6.886 31.532 1.00 84.88 255 ALA A O 1
ATOM 1887 N N . PRO A 1 256 ? -10.288 -7.437 31.645 1.00 88.31 256 PRO A N 1
ATOM 1888 C CA . PRO A 1 256 ? -10.140 -7.029 33.042 1.00 88.31 256 PRO A CA 1
ATOM 1889 C C . PRO A 1 256 ? -10.339 -5.530 33.293 1.00 88.31 256 PRO A C 1
ATOM 1891 O O . PRO A 1 256 ? -10.602 -5.150 34.438 1.00 88.31 256 PRO A O 1
ATOM 1894 N N . LEU A 1 257 ? -10.207 -4.681 32.264 1.00 86.69 257 LEU A N 1
ATOM 1895 C CA . LEU A 1 257 ? -10.495 -3.248 32.371 1.00 86.69 257 LEU A CA 1
ATOM 1896 C C . LEU A 1 257 ? -11.993 -3.001 32.530 1.00 86.69 257 LEU A C 1
ATOM 1898 O O . LEU A 1 257 ? -12.374 -2.056 33.201 1.00 86.69 257 LEU A O 1
ATOM 1902 N N . LEU A 1 258 ? -12.844 -3.869 31.985 1.00 85.56 258 LEU A N 1
ATOM 1903 C CA . LEU A 1 258 ? -14.302 -3.783 32.111 1.00 85.56 258 LEU A CA 1
ATOM 1904 C C . LEU A 1 258 ? -14.854 -4.621 33.275 1.00 85.56 258 LEU A C 1
ATOM 1906 O O . LEU A 1 258 ? -16.063 -4.820 33.356 1.00 85.56 258 LEU A O 1
ATOM 1910 N N . GLU A 1 259 ? -13.979 -5.151 34.140 1.00 87.75 259 GLU A N 1
ATOM 1911 C CA . GLU A 1 259 ? -14.338 -6.068 35.236 1.00 87.75 259 GLU A CA 1
ATOM 1912 C C . GLU A 1 259 ? -15.153 -7.289 34.760 1.00 87.75 259 GLU A C 1
ATOM 1914 O O . GLU A 1 259 ? -15.979 -7.839 35.487 1.00 87.75 259 GLU A O 1
ATOM 1919 N N . ARG A 1 260 ? -14.910 -7.739 33.520 1.00 80.44 260 ARG A N 1
ATOM 1920 C CA . ARG A 1 260 ? -15.586 -8.894 32.916 1.00 80.44 260 ARG A CA 1
ATOM 1921 C C . ARG A 1 260 ? -14.628 -10.053 32.682 1.00 80.44 260 ARG A C 1
ATOM 1923 O O . ARG A 1 260 ? -13.435 -9.870 32.448 1.00 80.44 260 ARG A O 1
ATOM 1930 N N . SER A 1 261 ? -15.179 -11.262 32.681 1.00 68.06 261 SER A N 1
ATOM 1931 C CA . SER A 1 261 ? -14.510 -12.473 32.210 1.00 68.06 261 SER A CA 1
ATOM 1932 C C . SER A 1 261 ? -15.046 -12.846 30.826 1.00 68.06 261 SER A C 1
ATOM 1934 O O . SER A 1 261 ? -16.217 -13.174 30.681 1.00 68.06 261 SER A O 1
ATOM 1936 N N . GLY A 1 262 ? -14.182 -12.797 29.808 1.00 65.75 262 GLY A N 1
ATOM 1937 C CA . GLY A 1 262 ? -14.532 -13.160 28.430 1.00 65.75 262 GLY A CA 1
ATOM 1938 C C . GLY A 1 262 ? -15.360 -12.090 27.714 1.00 65.75 262 GLY A C 1
ATOM 1939 O O . GLY A 1 262 ? -16.563 -11.970 27.924 1.00 65.75 262 GLY A O 1
ATOM 1940 N N . LEU A 1 263 ? -14.709 -11.319 26.845 1.00 68.56 263 LEU A N 1
ATOM 1941 C CA . LEU A 1 263 ? -15.386 -10.432 25.901 1.00 68.56 263 LEU A CA 1
ATOM 1942 C C . LEU A 1 263 ? -15.484 -11.131 24.549 1.00 68.56 263 LEU A C 1
ATOM 1944 O O . LEU A 1 263 ? -14.478 -11.638 24.049 1.00 68.56 263 LEU A O 1
ATOM 1948 N N . GLU A 1 264 ? -16.676 -11.129 23.955 1.00 67.31 264 GLU A N 1
ATOM 1949 C CA . GLU A 1 264 ? -16.791 -11.350 22.518 1.00 67.31 264 GLU A CA 1
ATOM 1950 C C . GLU A 1 264 ? -16.205 -10.126 21.814 1.00 67.31 264 GLU A C 1
ATOM 1952 O O . GLU A 1 264 ? -16.494 -8.983 22.177 1.00 67.31 264 GLU A O 1
ATOM 1957 N N . PHE A 1 265 ? -15.332 -10.372 20.847 1.00 69.88 265 PHE A N 1
ATOM 1958 C CA . PHE A 1 265 ? -14.600 -9.332 20.152 1.00 69.88 265 PHE A CA 1
ATOM 1959 C C . PHE A 1 265 ? -14.879 -9.418 18.662 1.00 69.88 265 PHE A C 1
ATOM 1961 O O . PHE A 1 265 ? -14.791 -10.491 18.068 1.00 69.88 265 PHE A O 1
ATOM 1968 N N . LYS A 1 266 ? -15.189 -8.267 18.071 1.00 68.00 266 LYS A N 1
ATOM 1969 C CA . LYS A 1 266 ? -15.343 -8.090 16.632 1.00 68.00 266 LYS A CA 1
ATOM 1970 C C . LYS A 1 266 ? -14.364 -7.003 16.214 1.00 68.00 266 LYS A C 1
ATOM 1972 O O . LYS A 1 266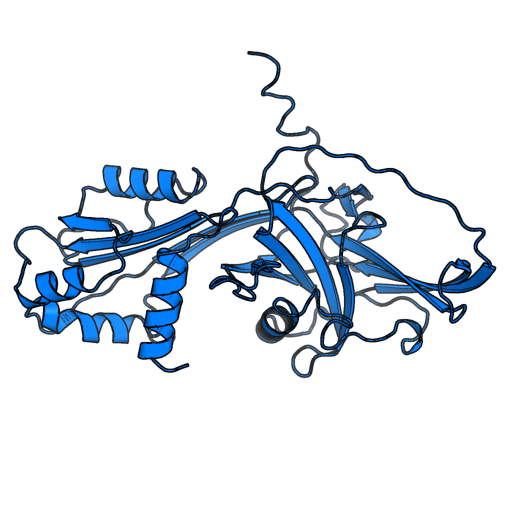 ? -14.486 -5.874 16.681 1.00 68.00 266 LYS A O 1
ATOM 1977 N N . ALA A 1 267 ? -13.413 -7.338 15.350 1.00 72.12 267 ALA A N 1
ATOM 1978 C CA . ALA A 1 267 ? -12.602 -6.343 14.661 1.00 72.12 267 ALA A CA 1
ATOM 1979 C C . ALA A 1 267 ? -12.873 -6.428 13.178 1.00 72.12 267 ALA A C 1
ATOM 1981 O O . ALA A 1 267 ? -12.918 -7.514 12.605 1.00 72.12 267 ALA A O 1
ATOM 1982 N N . ARG A 1 268 ? -13.025 -5.258 12.571 1.00 74.56 268 ARG A N 1
ATOM 1983 C CA . ARG A 1 268 ? -13.099 -5.125 11.129 1.00 74.56 268 ARG A CA 1
ATOM 1984 C C . ARG A 1 268 ? -12.225 -3.990 10.664 1.00 74.56 268 ARG A C 1
ATOM 1986 O O . ARG A 1 268 ? -12.061 -3.006 11.381 1.00 74.56 268 ARG A O 1
ATOM 1993 N N . GLN A 1 269 ? -11.708 -4.140 9.459 1.00 78.69 269 GLN A N 1
ATOM 1994 C CA . GLN A 1 269 ? -10.964 -3.107 8.765 1.00 78.69 269 GLN A CA 1
ATOM 1995 C C . GLN A 1 269 ? -11.564 -2.937 7.379 1.00 78.69 269 GLN A C 1
ATOM 1997 O O . GLN A 1 269 ? -11.633 -3.896 6.615 1.00 78.69 269 GLN A O 1
ATOM 2002 N N . ALA A 1 270 ? -11.984 -1.715 7.076 1.00 69.75 270 ALA A N 1
ATOM 2003 C CA . ALA A 1 270 ? -12.290 -1.302 5.719 1.00 69.75 270 ALA A CA 1
ATOM 2004 C C . ALA A 1 270 ? -11.087 -0.535 5.154 1.00 69.75 270 ALA A C 1
ATOM 2006 O O . ALA A 1 270 ? -10.462 0.248 5.872 1.00 69.75 270 ALA A O 1
ATOM 2007 N N . ALA A 1 271 ? -10.748 -0.782 3.894 1.00 74.38 271 ALA A N 1
ATOM 2008 C CA . ALA A 1 271 ? -9.682 -0.101 3.175 1.00 74.38 271 ALA A CA 1
ATOM 2009 C C . ALA A 1 271 ? -10.135 0.163 1.739 1.00 74.38 271 ALA A C 1
ATOM 2011 O O . ALA A 1 271 ? -10.625 -0.745 1.070 1.00 74.38 271 ALA A O 1
ATOM 2012 N N . VAL A 1 272 ? -9.956 1.398 1.277 1.00 75.25 272 VAL A N 1
ATOM 2013 C CA . VAL A 1 272 ? -10.233 1.821 -0.098 1.00 75.25 272 VAL A CA 1
ATOM 2014 C C . VAL A 1 272 ? -8.981 2.496 -0.634 1.00 75.25 272 VAL A C 1
ATOM 2016 O O . VAL A 1 272 ? -8.340 3.273 0.074 1.00 75.25 272 VAL A O 1
ATOM 2019 N N . ALA A 1 273 ? -8.609 2.168 -1.863 1.00 81.75 273 ALA A N 1
ATOM 2020 C CA . ALA A 1 273 ? -7.441 2.723 -2.523 1.00 81.75 273 ALA A CA 1
ATOM 2021 C C . ALA A 1 273 ? -7.703 2.850 -4.024 1.00 81.75 273 ALA A C 1
ATOM 2023 O O . ALA A 1 273 ? -8.278 1.947 -4.633 1.00 81.75 273 ALA A O 1
ATOM 2024 N N . LYS A 1 274 ? -7.252 3.954 -4.622 1.00 84.44 274 LYS A N 1
ATOM 2025 C CA . LYS A 1 274 ? -7.365 4.207 -6.059 1.00 84.44 274 LYS A CA 1
ATOM 2026 C C . LYS A 1 274 ? -6.052 4.742 -6.592 1.00 84.44 274 LYS A C 1
ATOM 2028 O O . LYS A 1 274 ? -5.462 5.648 -6.014 1.00 84.44 274 LYS A O 1
ATOM 2033 N N . TYR A 1 275 ? -5.618 4.192 -7.711 1.00 84.56 275 TYR A N 1
ATOM 2034 C CA . TYR A 1 275 ? -4.358 4.519 -8.348 1.00 84.56 275 TYR A CA 1
ATOM 2035 C C . TYR A 1 275 ? -4.606 4.911 -9.793 1.00 84.56 275 TYR A C 1
ATOM 2037 O O . TYR A 1 275 ? -5.085 4.107 -10.595 1.00 84.56 275 TYR A O 1
ATOM 2045 N N . GLY A 1 276 ? -4.282 6.158 -10.114 1.00 85.12 276 GLY A N 1
ATOM 2046 C CA . GLY A 1 276 ? -4.505 6.714 -11.435 1.00 85.12 276 GLY A CA 1
ATOM 2047 C C . GLY A 1 276 ? -3.360 7.596 -11.900 1.00 85.12 276 GLY A C 1
ATOM 2048 O O . GLY A 1 276 ? -2.310 7.718 -11.266 1.00 85.12 276 GLY A O 1
ATOM 2049 N N . ARG A 1 277 ? -3.591 8.239 -13.043 1.00 86.38 277 ARG A N 1
ATOM 2050 C CA . ARG A 1 277 ? -2.576 8.994 -13.776 1.00 86.38 277 ARG A CA 1
ATOM 2051 C C . ARG A 1 277 ? -1.952 10.145 -12.986 1.00 86.38 277 ARG A C 1
ATOM 2053 O O . ARG A 1 277 ? -0.738 10.311 -13.030 1.00 86.38 277 ARG A O 1
ATOM 2060 N N . TYR A 1 278 ? -2.762 10.936 -12.290 1.00 83.06 278 TYR A N 1
ATOM 2061 C CA . TYR A 1 278 ? -2.298 12.148 -11.598 1.00 83.06 278 TYR A CA 1
ATOM 2062 C C . TYR A 1 278 ? -2.053 11.951 -10.115 1.00 83.06 278 TYR A C 1
ATOM 2064 O O . TYR A 1 278 ? -1.423 12.785 -9.475 1.00 83.06 278 TYR A O 1
ATOM 2072 N N . GLY A 1 279 ? -2.544 10.859 -9.550 1.00 73.25 279 GLY A N 1
ATOM 2073 C CA . GLY A 1 279 ? -2.377 10.648 -8.136 1.00 73.25 279 GLY A CA 1
ATOM 2074 C C . GLY A 1 279 ? -2.983 9.363 -7.637 1.00 73.25 279 GLY A C 1
ATOM 2075 O O . GLY A 1 279 ? -3.556 8.544 -8.360 1.00 73.25 279 GLY A O 1
ATOM 2076 N N . PHE A 1 280 ? -2.905 9.306 -6.329 1.00 68.19 280 PHE A N 1
ATOM 2077 C CA . PHE A 1 280 ? -3.820 8.638 -5.442 1.00 68.19 280 PHE A CA 1
ATOM 2078 C C . PHE A 1 280 ? -4.850 9.718 -4.991 1.00 68.19 280 PHE A C 1
ATOM 2080 O O . PHE A 1 280 ? -4.917 10.064 -3.824 1.00 68.19 280 PHE A O 1
ATOM 2087 N N . GLU A 1 281 ? -5.565 10.312 -5.972 1.00 50.28 281 GLU A N 1
ATOM 2088 C CA . GLU A 1 281 ? -6.506 11.484 -6.008 1.00 50.28 281 GLU A CA 1
ATOM 2089 C C . GLU A 1 281 ? -5.988 12.940 -5.678 1.00 50.28 281 GLU A C 1
ATOM 2091 O O . GLU A 1 281 ? -5.253 13.125 -4.715 1.00 50.28 281 GLU A O 1
ATOM 2096 N N . ALA A 1 282 ? -6.402 13.961 -6.489 1.00 34.47 282 ALA A N 1
ATOM 2097 C CA . ALA A 1 282 ? -5.665 15.127 -7.120 1.00 34.47 282 ALA A CA 1
ATOM 2098 C C . ALA A 1 282 ? -5.681 16.540 -6.407 1.00 34.47 282 ALA A C 1
ATOM 2100 O O . ALA A 1 282 ? -6.399 16.675 -5.421 1.00 34.47 282 ALA A O 1
ATOM 2101 N N . ALA A 1 283 ? -4.961 17.657 -6.749 1.00 23.94 283 ALA A N 1
ATOM 2102 C CA . ALA A 1 283 ? -4.379 18.238 -8.004 1.00 23.94 283 ALA A CA 1
ATOM 2103 C C . ALA A 1 283 ? -3.027 19.057 -7.866 1.00 23.94 283 ALA A C 1
ATOM 2105 O O . ALA A 1 283 ? -2.445 19.106 -6.782 1.00 23.94 283 ALA A O 1
ATOM 2106 N N . ALA A 1 284 ? -2.529 19.647 -8.988 1.00 26.94 284 ALA A N 1
ATOM 2107 C CA . ALA A 1 284 ? -1.136 20.043 -9.403 1.00 26.94 284 ALA A CA 1
ATOM 2108 C C . ALA A 1 284 ? -0.618 21.488 -9.049 1.00 26.94 284 ALA A C 1
ATOM 2110 O O . ALA A 1 284 ? -1.380 22.284 -8.514 1.00 26.94 284 ALA A O 1
ATOM 2111 N N . VAL A 1 285 ? 0.654 21.946 -9.229 1.00 21.83 285 VAL A N 1
ATOM 2112 C CA . VAL A 1 285 ? 1.548 22.161 -10.422 1.00 21.83 285 VAL A CA 1
ATOM 2113 C C . VAL A 1 285 ? 2.983 22.525 -9.955 1.00 21.83 285 VAL A C 1
ATOM 2115 O O . VAL A 1 285 ? 3.079 23.262 -8.979 1.00 21.83 285 VAL A O 1
ATOM 2118 N N . THR A 1 286 ? 4.083 22.185 -10.668 1.00 24.17 286 THR A N 1
ATOM 2119 C CA . THR A 1 286 ? 5.332 23.014 -10.748 1.00 24.17 286 THR A CA 1
ATOM 2120 C C . THR A 1 286 ? 6.221 22.633 -11.956 1.00 24.17 286 THR A C 1
ATOM 2122 O O . THR A 1 286 ? 6.291 21.470 -12.325 1.00 24.17 286 THR A O 1
ATOM 2125 N N . GLY A 1 287 ? 6.908 23.615 -12.565 1.00 23.23 287 GLY A N 1
ATOM 2126 C CA . GLY A 1 287 ? 7.885 23.436 -13.656 1.00 23.23 287 GLY A CA 1
ATOM 2127 C C . GLY A 1 287 ? 9.352 23.647 -13.239 1.00 23.23 287 GLY A C 1
ATOM 2128 O O . GLY A 1 287 ? 9.636 24.198 -12.177 1.00 23.23 287 GLY A O 1
ATOM 2129 N N . GLY A 1 288 ? 10.292 23.251 -14.105 1.00 23.53 288 GLY A N 1
ATOM 2130 C CA . GLY A 1 288 ? 11.738 23.361 -13.872 1.00 23.53 288 GLY A CA 1
ATOM 2131 C C . GLY A 1 288 ? 12.546 23.632 -15.147 1.00 23.53 288 GLY A C 1
ATOM 2132 O O . GLY A 1 288 ? 12.084 23.378 -16.256 1.00 23.53 288 GLY A O 1
ATOM 2133 N N . ALA A 1 289 ? 13.758 24.169 -14.974 1.00 25.30 289 ALA A N 1
ATOM 2134 C CA . ALA A 1 289 ? 14.714 24.492 -16.037 1.00 25.30 289 ALA A CA 1
ATOM 2135 C C . ALA A 1 289 ? 15.971 23.610 -15.933 1.00 25.30 289 ALA A C 1
ATOM 2137 O O . ALA A 1 289 ? 16.415 23.299 -14.827 1.00 25.30 289 ALA A O 1
ATOM 2138 N N . ALA A 1 290 ? 16.566 23.253 -17.074 1.00 28.20 290 ALA A N 1
ATOM 2139 C CA . ALA A 1 290 ? 17.792 22.457 -17.164 1.00 28.20 290 ALA A CA 1
ATOM 2140 C C . ALA A 1 290 ? 18.970 23.282 -17.716 1.00 28.20 290 ALA A C 1
ATOM 2142 O O . ALA A 1 290 ? 18.780 24.209 -18.502 1.00 28.20 290 ALA A O 1
ATOM 2143 N N . ILE A 1 291 ? 20.189 22.923 -17.304 1.00 30.12 291 ILE A N 1
ATOM 2144 C CA . ILE A 1 291 ? 21.455 23.434 -17.847 1.00 30.12 291 ILE A CA 1
ATOM 2145 C C . ILE A 1 291 ? 22.073 22.311 -18.686 1.00 30.12 291 ILE A C 1
ATOM 2147 O O . ILE A 1 291 ? 22.198 21.186 -18.203 1.00 30.12 291 ILE A O 1
ATOM 2151 N N . GLU A 1 292 ? 22.451 22.607 -19.929 1.00 34.66 292 GLU A N 1
ATOM 2152 C CA . GLU A 1 292 ? 23.031 21.632 -20.858 1.00 34.66 292 GLU A CA 1
ATOM 2153 C C . GLU A 1 292 ? 24.527 21.376 -20.611 1.00 34.66 292 GLU A C 1
ATOM 2155 O O . GLU A 1 292 ? 25.311 22.271 -20.292 1.00 34.66 292 GLU A O 1
ATOM 2160 N N . SER A 1 293 ? 24.934 20.124 -20.817 1.00 46.72 293 SER A N 1
ATOM 2161 C CA . SER A 1 293 ? 26.309 19.702 -21.106 1.00 46.72 293 SER A CA 1
ATOM 2162 C C . SER A 1 293 ? 26.248 18.673 -22.233 1.00 46.72 293 SER A C 1
ATOM 2164 O O . SER A 1 293 ? 25.342 17.834 -22.233 1.00 46.72 293 SER A O 1
ATOM 2166 N N . GLU A 1 294 ? 27.180 18.741 -23.188 1.00 47.97 294 GLU A N 1
ATOM 2167 C CA . GLU A 1 294 ? 27.187 17.844 -24.350 1.00 47.97 294 GLU A CA 1
ATOM 2168 C C . GLU A 1 294 ? 27.419 16.379 -23.919 1.00 47.97 294 GLU A C 1
ATOM 2170 O O . GLU A 1 294 ? 28.449 16.082 -23.307 1.00 47.97 294 GLU A O 1
ATOM 2175 N N . PRO A 1 295 ? 26.474 15.459 -24.199 1.00 69.44 295 PRO A N 1
ATOM 2176 C CA . PRO A 1 295 ? 26.620 14.041 -23.878 1.00 69.44 295 PRO A CA 1
ATOM 2177 C C . PRO A 1 295 ? 27.618 13.339 -24.810 1.00 69.44 295 PRO A C 1
ATOM 2179 O O . PRO A 1 295 ? 27.705 13.652 -25.997 1.00 69.44 295 PRO A O 1
ATOM 2182 N N . ALA A 1 296 ? 28.332 12.340 -24.287 1.00 74.88 296 ALA A N 1
ATOM 2183 C CA . ALA A 1 296 ? 29.207 11.470 -25.075 1.00 74.88 296 ALA A CA 1
ATOM 2184 C C . ALA A 1 296 ? 28.461 10.191 -25.488 1.00 74.88 296 ALA A C 1
ATOM 2186 O O . ALA A 1 296 ? 27.534 9.772 -24.802 1.00 74.88 296 ALA A O 1
ATOM 2187 N N . GLU A 1 297 ? 28.851 9.535 -26.583 1.00 84.38 297 GLU A N 1
ATOM 2188 C CA . GLU A 1 297 ? 28.272 8.228 -26.926 1.00 84.38 297 GLU A CA 1
ATOM 2189 C C . GLU A 1 297 ? 28.695 7.137 -25.933 1.00 84.38 297 GLU A C 1
ATOM 2191 O O . GLU A 1 297 ? 29.889 6.928 -25.697 1.00 84.38 297 GLU A O 1
ATOM 2196 N N . GLY A 1 298 ? 27.725 6.374 -25.433 1.00 86.62 298 GLY A N 1
ATOM 2197 C CA . GLY A 1 298 ? 27.949 5.234 -24.550 1.00 86.62 298 GLY A CA 1
ATOM 2198 C C . GLY A 1 298 ? 26.980 4.083 -24.801 1.00 86.62 298 GLY A C 1
ATOM 2199 O O . GLY A 1 298 ? 26.136 4.139 -25.698 1.00 86.62 298 GLY A O 1
ATOM 2200 N N . ASP A 1 299 ? 27.136 3.028 -24.009 1.00 90.50 299 ASP A N 1
ATOM 2201 C CA . ASP A 1 299 ? 26.279 1.847 -24.033 1.00 90.50 299 ASP A CA 1
ATOM 2202 C C . ASP A 1 299 ? 25.092 2.085 -23.098 1.00 90.50 299 ASP A C 1
ATOM 2204 O O . ASP A 1 299 ? 25.259 2.320 -21.897 1.00 90.50 299 ASP A O 1
ATOM 2208 N N . VAL A 1 300 ? 23.882 2.032 -23.641 1.00 92.12 300 VAL A N 1
ATOM 2209 C CA . VAL A 1 300 ? 22.648 2.244 -22.891 1.00 92.12 300 VAL A CA 1
ATOM 2210 C C . VAL A 1 300 ? 21.869 0.942 -22.856 1.00 92.12 300 VAL A C 1
ATOM 2212 O O . VAL A 1 300 ? 21.465 0.425 -23.897 1.00 92.12 300 VAL A O 1
ATOM 2215 N N . ARG A 1 301 ? 21.614 0.430 -21.650 1.00 94.44 301 ARG A N 1
ATOM 2216 C CA . ARG A 1 301 ? 20.632 -0.632 -21.444 1.00 94.44 301 ARG A CA 1
ATOM 2217 C C . ARG A 1 301 ? 19.301 -0.060 -21.024 1.00 94.44 301 ARG A C 1
ATOM 2219 O O . ARG A 1 301 ? 19.212 0.631 -20.015 1.00 94.44 301 ARG A O 1
ATOM 2226 N N . ALA A 1 302 ? 18.268 -0.372 -21.791 1.00 94.69 302 ALA A N 1
ATOM 2227 C CA . ALA A 1 302 ? 16.907 0.055 -21.521 1.00 94.69 302 ALA A CA 1
ATOM 2228 C C . ALA A 1 302 ? 16.049 -1.155 -21.151 1.00 94.69 302 ALA A C 1
ATOM 2230 O O . ALA A 1 302 ? 15.963 -2.107 -21.927 1.00 94.69 302 ALA A O 1
ATOM 2231 N N . ALA A 1 303 ? 15.412 -1.106 -19.984 1.00 97.06 303 ALA A N 1
ATOM 2232 C CA . ALA A 1 303 ? 14.434 -2.085 -19.537 1.00 97.06 303 ALA A CA 1
ATOM 2233 C C . ALA A 1 303 ? 13.024 -1.485 -19.556 1.00 97.06 303 ALA A C 1
ATOM 2235 O O . ALA A 1 303 ? 12.756 -0.478 -18.899 1.00 97.06 303 ALA A O 1
ATOM 2236 N N . GLU A 1 304 ? 12.115 -2.127 -20.282 1.00 97.69 304 GLU A N 1
ATOM 2237 C CA . GLU A 1 304 ? 10.675 -1.917 -20.134 1.00 97.69 304 GLU A CA 1
ATOM 2238 C C . GLU A 1 304 ? 10.131 -2.972 -19.171 1.00 97.69 304 GLU A C 1
ATOM 2240 O O . GLU A 1 304 ? 10.200 -4.158 -19.478 1.00 97.69 304 GLU A O 1
ATOM 2245 N N . LEU A 1 305 ? 9.629 -2.545 -18.015 1.00 98.19 305 LEU A N 1
ATOM 2246 C CA . LEU A 1 305 ? 9.071 -3.382 -16.955 1.00 98.19 305 LEU A CA 1
ATOM 2247 C C . LEU A 1 305 ? 7.546 -3.410 -17.089 1.00 98.19 305 LEU A C 1
ATOM 2249 O O . LEU A 1 305 ? 6.919 -2.355 -17.204 1.00 98.19 305 LEU A O 1
ATOM 2253 N N . ARG A 1 306 ? 6.943 -4.598 -17.067 1.00 97.75 306 ARG A N 1
ATOM 2254 C CA . ARG A 1 306 ? 5.531 -4.800 -17.408 1.00 97.75 306 ARG A CA 1
ATOM 2255 C C . ARG A 1 306 ? 4.770 -5.409 -16.244 1.00 97.75 306 ARG A C 1
ATOM 2257 O O . ARG A 1 306 ? 4.906 -6.590 -15.942 1.00 97.75 306 ARG A O 1
ATOM 2264 N N . PHE A 1 307 ? 3.896 -4.618 -15.639 1.00 97.44 307 PHE A N 1
ATOM 2265 C CA . PHE A 1 307 ? 2.940 -5.090 -14.642 1.00 97.44 307 PHE A CA 1
ATOM 2266 C C . PHE A 1 307 ? 1.706 -5.639 -15.364 1.00 97.44 307 PHE A C 1
ATOM 2268 O O . PHE A 1 307 ? 0.623 -5.066 -15.306 1.00 97.44 307 PHE A O 1
ATOM 2275 N N . GLY A 1 308 ? 1.906 -6.712 -16.135 1.00 95.81 308 GLY A N 1
ATOM 2276 C CA . GLY A 1 308 ? 0.898 -7.289 -17.030 1.00 95.81 308 GLY A CA 1
ATOM 2277 C C . GLY A 1 308 ? 0.005 -8.360 -16.398 1.00 95.81 308 GLY A C 1
ATOM 2278 O O . GLY A 1 308 ? -0.855 -8.903 -17.089 1.00 95.81 308 GLY A O 1
ATOM 2279 N N . HIS A 1 309 ? 0.217 -8.691 -15.128 1.00 95.69 309 HIS A N 1
ATOM 2280 C CA . HIS A 1 309 ? -0.503 -9.711 -14.363 1.00 95.69 309 HIS A CA 1
ATOM 2281 C C . HIS A 1 309 ? -0.509 -9.322 -12.875 1.00 95.69 309 HIS A C 1
ATOM 2283 O O . HIS A 1 309 ? 0.190 -8.374 -12.514 1.00 95.69 309 HIS A O 1
ATOM 2289 N N . PRO A 1 310 ? -1.239 -10.038 -11.993 1.00 97.12 310 PRO A N 1
ATOM 2290 C CA . PRO A 1 310 ? -1.381 -9.634 -10.600 1.00 97.12 310 PRO A CA 1
ATOM 2291 C C . PRO A 1 310 ? -0.061 -9.368 -9.871 1.00 97.12 310 PRO A C 1
ATOM 2293 O O . PRO A 1 310 ? 0.916 -10.097 -10.063 1.00 97.12 310 PRO A O 1
ATOM 2296 N N . TYR A 1 311 ? -0.049 -8.316 -9.051 1.00 97.25 311 TYR A N 1
ATOM 2297 C CA . TYR A 1 311 ? 1.145 -7.797 -8.382 1.00 97.25 311 TYR A CA 1
ATOM 2298 C C . TYR A 1 311 ? 0.822 -7.164 -7.021 1.00 97.25 311 TYR A C 1
ATOM 2300 O O . TYR A 1 311 ? -0.331 -6.837 -6.720 1.00 97.25 311 TYR A O 1
ATOM 2308 N N . ALA A 1 312 ? 1.847 -7.003 -6.182 1.00 97.62 312 ALA A N 1
ATOM 2309 C CA . ALA A 1 312 ? 1.724 -6.408 -4.856 1.00 97.62 312 ALA A CA 1
ATOM 2310 C C . ALA A 1 312 ? 1.964 -4.897 -4.904 1.00 97.62 312 ALA A C 1
ATOM 2312 O O . ALA A 1 312 ? 2.802 -4.414 -5.664 1.00 97.62 312 ALA A O 1
ATOM 2313 N N . VAL A 1 313 ? 1.261 -4.159 -4.047 1.00 96.56 313 VAL A N 1
ATOM 2314 C CA . VAL A 1 313 ? 1.475 -2.725 -3.838 1.00 96.56 313 VAL A CA 1
ATOM 2315 C C . VAL A 1 313 ? 1.700 -2.463 -2.359 1.00 96.56 313 VAL A C 1
ATOM 2317 O O . VAL A 1 313 ? 0.949 -2.960 -1.521 1.00 96.56 313 VAL A O 1
ATOM 2320 N N . VAL A 1 314 ? 2.708 -1.654 -2.042 1.00 96.81 314 VAL A N 1
ATOM 2321 C CA . VAL A 1 314 ? 2.977 -1.155 -0.692 1.00 96.81 314 VAL A CA 1
ATOM 2322 C C . VAL A 1 314 ? 3.175 0.356 -0.752 1.00 96.81 314 VAL A C 1
ATOM 2324 O O . VAL A 1 314 ? 4.087 0.849 -1.413 1.00 96.81 314 VAL A O 1
ATOM 2327 N N . ALA A 1 315 ? 2.322 1.101 -0.051 1.00 94.88 315 ALA A N 1
ATOM 2328 C CA . ALA A 1 315 ? 2.511 2.528 0.164 1.00 94.88 315 ALA A CA 1
ATOM 2329 C C . ALA A 1 315 ? 3.326 2.739 1.440 1.00 94.88 315 ALA A C 1
ATOM 2331 O O . ALA A 1 315 ? 2.958 2.234 2.502 1.00 94.88 315 ALA A O 1
ATOM 2332 N N . VAL A 1 316 ? 4.420 3.485 1.342 1.00 95.44 316 VAL A N 1
ATOM 2333 C CA . VAL A 1 316 ? 5.383 3.701 2.424 1.00 95.44 316 VAL A CA 1
ATOM 2334 C C . VAL A 1 316 ? 5.712 5.181 2.552 1.00 95.44 316 VAL A C 1
ATOM 2336 O O . VAL A 1 316 ? 5.960 5.872 1.563 1.00 95.44 316 VAL A O 1
ATOM 2339 N N . THR A 1 317 ? 5.713 5.684 3.779 1.00 92.75 317 THR A N 1
ATOM 2340 C CA . THR A 1 317 ? 6.134 7.054 4.085 1.00 92.75 317 THR A CA 1
ATOM 2341 C C . THR A 1 317 ? 7.659 7.139 4.087 1.00 92.75 317 THR A C 1
ATOM 2343 O O . THR A 1 317 ? 8.336 6.353 4.743 1.00 92.75 317 THR A O 1
ATOM 2346 N N . ASN A 1 318 ? 8.232 8.078 3.337 1.00 87.44 318 ASN A N 1
ATOM 2347 C CA . ASN A 1 318 ? 9.675 8.167 3.077 1.00 87.44 318 ASN A CA 1
ATOM 2348 C C . ASN A 1 318 ? 10.235 9.572 3.337 1.00 87.44 318 ASN A C 1
ATOM 2350 O O . ASN A 1 318 ? 11.058 10.088 2.584 1.00 87.44 318 ASN A O 1
ATOM 2354 N N . ASP A 1 319 ? 9.800 10.178 4.442 1.00 84.25 319 ASP A N 1
ATOM 2355 C CA . ASP A 1 319 ? 10.159 11.541 4.831 1.00 84.25 319 ASP A CA 1
ATOM 2356 C C . ASP A 1 319 ? 11.660 11.795 4.840 1.00 84.25 319 ASP A C 1
ATOM 2358 O O . ASP A 1 319 ? 12.434 11.084 5.486 1.00 84.25 319 ASP A O 1
ATOM 2362 N N . THR A 1 320 ? 12.058 12.897 4.215 1.00 77.00 320 THR A N 1
ATOM 2363 C CA . THR A 1 320 ? 13.457 13.348 4.200 1.00 77.00 320 THR A CA 1
ATOM 2364 C C . THR A 1 320 ? 13.973 13.704 5.597 1.00 77.00 320 THR A C 1
ATOM 2366 O O . THR A 1 320 ? 15.146 13.492 5.899 1.00 77.00 320 THR A O 1
ATOM 2369 N N . ALA A 1 321 ? 13.085 14.183 6.475 1.00 77.62 321 ALA A N 1
ATOM 2370 C CA . ALA A 1 321 ? 13.390 14.521 7.863 1.00 77.62 321 ALA A CA 1
ATOM 2371 C C . ALA A 1 321 ? 13.557 13.295 8.784 1.00 77.62 321 ALA A C 1
ATOM 2373 O O . ALA A 1 321 ? 13.953 13.464 9.935 1.00 77.62 321 ALA A O 1
ATOM 2374 N N . ARG A 1 322 ? 13.266 12.078 8.294 1.00 83.00 322 ARG A N 1
ATOM 2375 C CA . ARG A 1 322 ? 13.319 10.818 9.060 1.00 83.00 322 ARG A CA 1
ATOM 2376 C C . ARG A 1 322 ? 12.538 10.867 10.387 1.00 83.00 322 ARG A C 1
ATOM 2378 O O . ARG A 1 322 ? 13.063 10.513 11.440 1.00 83.00 322 ARG A O 1
ATOM 2385 N N . GLY A 1 323 ? 11.289 11.335 10.330 1.00 86.19 323 GLY A N 1
ATOM 2386 C CA . GLY A 1 323 ? 10.375 11.377 11.479 1.00 86.19 323 GLY A CA 1
ATOM 2387 C C . GLY A 1 323 ? 9.801 10.002 11.865 1.00 86.19 323 GLY A C 1
ATOM 2388 O O . GLY A 1 323 ? 10.181 8.992 11.273 1.00 86.19 323 GLY A O 1
ATOM 2389 N N . PRO A 1 324 ? 8.849 9.943 12.819 1.00 91.50 324 PRO A N 1
ATOM 2390 C CA . PRO A 1 324 ? 8.255 8.689 13.309 1.00 91.50 324 PRO A CA 1
ATOM 2391 C C . PRO A 1 324 ? 7.612 7.811 12.228 1.00 91.50 324 PRO A C 1
ATOM 2393 O O . PRO A 1 324 ? 7.492 6.605 12.406 1.00 91.50 324 PRO A O 1
ATOM 2396 N N . TRP A 1 325 ? 7.210 8.423 11.115 1.00 91.44 325 TRP A N 1
ATOM 2397 C CA . TRP A 1 325 ? 6.599 7.750 9.974 1.00 91.44 325 TRP A CA 1
ATOM 2398 C C . TRP A 1 325 ? 7.624 7.254 8.9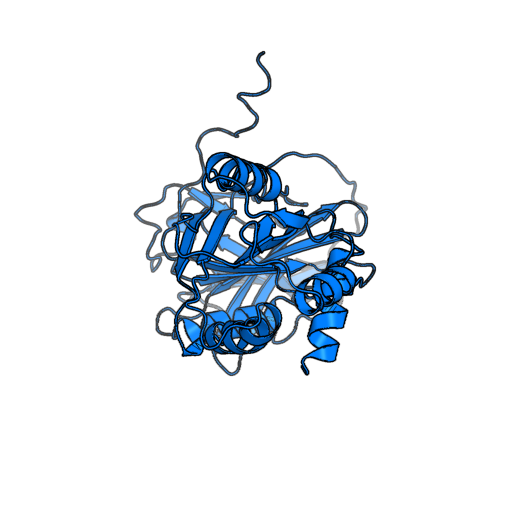48 1.00 91.44 325 TRP A C 1
ATOM 2400 O O . TRP A 1 325 ? 7.271 6.520 8.036 1.00 91.44 325 TRP A O 1
ATOM 2410 N N . HIS A 1 326 ? 8.900 7.617 9.040 1.00 91.19 326 HIS A N 1
ATOM 2411 C CA . HIS A 1 326 ? 9.865 7.256 8.005 1.00 91.19 326 HIS A CA 1
ATOM 2412 C C . HIS A 1 326 ? 10.073 5.736 7.897 1.00 91.19 326 HIS A C 1
ATOM 2414 O O . HIS A 1 326 ? 10.412 5.070 8.873 1.00 91.19 326 HIS A O 1
ATOM 2420 N N . GLY A 1 327 ? 9.909 5.204 6.685 1.00 90.75 327 GLY A N 1
ATOM 2421 C CA . GLY A 1 327 ? 10.031 3.784 6.364 1.00 90.75 327 GLY A CA 1
ATOM 2422 C C . GLY A 1 327 ? 8.825 2.938 6.781 1.00 90.75 327 GLY A C 1
ATOM 2423 O O . GLY A 1 327 ? 8.913 1.716 6.711 1.00 90.75 327 GLY A O 1
ATOM 2424 N N . VAL A 1 328 ? 7.719 3.549 7.221 1.00 92.75 328 VAL A N 1
ATOM 2425 C CA . VAL A 1 328 ? 6.526 2.829 7.693 1.00 92.75 328 VAL A CA 1
ATOM 2426 C C . VAL A 1 328 ? 5.596 2.505 6.517 1.00 92.75 328 VAL A C 1
ATOM 2428 O O . VAL A 1 328 ? 5.104 3.424 5.856 1.00 92.75 328 VAL A O 1
ATOM 2431 N N . PRO A 1 329 ? 5.310 1.219 6.237 1.00 93.12 329 PRO A N 1
ATOM 2432 C CA . PRO A 1 329 ? 4.237 0.845 5.325 1.00 93.12 329 PRO A CA 1
ATOM 2433 C C . PRO A 1 329 ? 2.885 1.256 5.914 1.00 93.12 329 PRO A C 1
ATOM 2435 O O . PRO A 1 329 ? 2.532 0.834 7.015 1.00 93.12 329 PRO A O 1
ATOM 2438 N N . VAL A 1 330 ? 2.128 2.067 5.181 1.00 91.19 330 VAL A N 1
ATOM 2439 C CA . VAL A 1 330 ? 0.818 2.586 5.607 1.00 91.19 330 VAL A CA 1
ATOM 2440 C C . VAL A 1 330 ? -0.348 1.899 4.898 1.00 91.19 330 VAL A C 1
ATOM 2442 O O . VAL A 1 330 ? -1.409 1.738 5.493 1.00 91.19 330 VAL A O 1
ATOM 2445 N N . PHE A 1 331 ? -0.137 1.422 3.668 1.00 90.94 331 PHE A N 1
ATOM 2446 C CA . PHE A 1 331 ? -1.096 0.593 2.936 1.00 90.94 331 PHE A CA 1
ATOM 2447 C C . PHE A 1 331 ? -0.372 -0.563 2.256 1.00 90.94 331 PHE A C 1
ATOM 2449 O O . PHE A 1 331 ? 0.763 -0.420 1.804 1.00 90.94 331 PHE A O 1
ATOM 2456 N N . SER A 1 332 ? -1.047 -1.703 2.159 1.00 91.56 332 SER A N 1
ATOM 2457 C CA . SER A 1 332 ? -0.597 -2.839 1.359 1.00 91.56 332 SER A CA 1
ATOM 2458 C C . SER A 1 332 ? -1.794 -3.460 0.654 1.00 91.56 332 SER A C 1
ATOM 2460 O O . SER A 1 332 ? -2.908 -3.426 1.179 1.00 91.56 332 SER A O 1
ATOM 2462 N N . GLY A 1 333 ? -1.579 -3.987 -0.545 1.00 91.25 333 GLY A N 1
ATOM 2463 C CA . GLY A 1 333 ? -2.656 -4.529 -1.355 1.00 91.25 333 GLY A CA 1
ATOM 2464 C C . GLY A 1 333 ? -2.171 -5.468 -2.445 1.00 91.25 333 GLY A C 1
ATOM 2465 O O . GLY A 1 333 ? -0.984 -5.533 -2.771 1.00 91.25 333 GLY A O 1
ATOM 2466 N N . TRP A 1 334 ? -3.130 -6.194 -3.009 1.00 94.94 334 TRP A N 1
ATOM 2467 C CA . TRP A 1 334 ? -2.932 -7.071 -4.152 1.00 94.94 334 TRP A CA 1
ATOM 2468 C C . TRP A 1 334 ? -3.785 -6.595 -5.317 1.00 94.94 334 TRP A C 1
ATOM 2470 O O . TRP A 1 334 ? -5.015 -6.572 -5.223 1.00 94.94 334 TRP A O 1
ATOM 2480 N N . VAL A 1 335 ? -3.142 -6.243 -6.425 1.00 94.69 335 VAL A N 1
ATOM 2481 C CA . VAL A 1 335 ? -3.835 -5.801 -7.633 1.00 94.69 335 VAL A CA 1
ATOM 2482 C C . VAL A 1 335 ? -4.156 -7.031 -8.469 1.00 94.69 335 VAL A C 1
ATOM 2484 O O . VAL A 1 335 ? -3.311 -7.544 -9.192 1.00 94.69 335 VAL A O 1
ATOM 2487 N N . GLY A 1 336 ? -5.380 -7.541 -8.333 1.00 92.44 336 GLY A N 1
ATOM 2488 C CA . GLY A 1 336 ? -5.876 -8.676 -9.123 1.00 92.44 336 GLY A CA 1
ATOM 2489 C C . GLY A 1 336 ? -6.823 -8.288 -10.261 1.00 92.44 336 GLY A C 1
ATOM 2490 O O . GLY A 1 336 ? -7.041 -9.089 -11.170 1.00 92.44 336 GLY A O 1
ATOM 2491 N N . ARG A 1 337 ? -7.409 -7.088 -10.198 1.00 91.19 337 ARG A N 1
ATOM 2492 C CA . ARG A 1 337 ? -8.395 -6.573 -11.157 1.00 91.19 337 ARG A CA 1
ATOM 2493 C C . ARG A 1 337 ? -8.079 -5.106 -11.454 1.00 91.19 337 ARG A C 1
ATOM 2495 O O . ARG A 1 337 ? -8.372 -4.267 -10.607 1.00 91.19 337 ARG A O 1
ATOM 2502 N N . PRO A 1 338 ? -7.426 -4.809 -12.583 1.00 92.38 338 PRO A N 1
ATOM 2503 C CA . PRO A 1 338 ? -7.145 -3.436 -12.972 1.00 92.38 338 PRO A CA 1
ATOM 2504 C C . PRO A 1 338 ? -8.363 -2.743 -13.586 1.00 92.38 338 PRO A C 1
ATOM 2506 O O . PRO A 1 338 ? -9.352 -3.385 -13.936 1.00 92.38 338 PRO A O 1
ATOM 2509 N N . GLU A 1 339 ? -8.234 -1.435 -13.768 1.00 91.50 339 GLU A N 1
ATOM 2510 C CA . GLU A 1 339 ? -9.175 -0.573 -14.477 1.00 91.50 339 GLU A CA 1
ATOM 2511 C C . GLU A 1 339 ? -8.471 0.138 -15.641 1.00 91.50 339 GLU A C 1
ATOM 2513 O O . GLU A 1 339 ? -7.242 0.273 -15.666 1.00 91.50 339 GLU A O 1
ATOM 2518 N N . ASP A 1 340 ? -9.256 0.591 -16.618 1.00 89.88 340 ASP A N 1
ATOM 2519 C CA . ASP A 1 340 ? -8.747 1.399 -17.725 1.00 89.88 340 ASP A CA 1
ATOM 2520 C C . ASP A 1 340 ? -8.398 2.819 -17.250 1.00 89.88 340 ASP A C 1
ATOM 2522 O O . ASP A 1 340 ? -8.844 3.285 -16.199 1.00 89.88 340 ASP A O 1
ATOM 2526 N N . VAL A 1 341 ? -7.602 3.535 -18.039 1.00 83.44 341 VAL A N 1
ATOM 2527 C CA . VAL A 1 341 ? -7.390 4.967 -17.824 1.00 83.44 341 VAL A CA 1
ATOM 2528 C C . VAL A 1 341 ? -8.699 5.695 -18.170 1.00 83.44 341 VAL A C 1
ATOM 2530 O O . VAL A 1 341 ? -9.173 5.531 -19.299 1.00 83.44 341 VAL A O 1
ATOM 2533 N N . PRO A 1 342 ? -9.278 6.510 -17.264 1.00 81.62 342 PRO A N 1
ATOM 2534 C CA . PRO A 1 342 ? -10.492 7.280 -17.548 1.00 81.62 342 PRO A CA 1
ATOM 2535 C C . PRO A 1 342 ? -10.356 8.173 -18.792 1.00 81.62 342 PRO A C 1
ATOM 2537 O O . PRO A 1 342 ? -9.261 8.644 -19.114 1.00 81.62 342 PRO A O 1
ATOM 2540 N N . GLU A 1 343 ? -11.446 8.364 -19.540 1.00 65.69 343 GLU A N 1
ATOM 2541 C CA . GLU A 1 343 ? -11.466 9.218 -20.743 1.00 65.69 343 GLU A CA 1
ATOM 2542 C C . GLU A 1 343 ? -11.364 10.715 -20.415 1.00 65.69 343 GLU A C 1
ATOM 2544 O O . GLU A 1 343 ? -10.750 11.443 -21.195 1.00 65.69 343 GLU A O 1
ATOM 2549 N N . GLU A 1 344 ? -11.873 11.135 -19.253 1.00 59.06 344 GLU A N 1
ATOM 2550 C CA . GLU A 1 344 ? -11.913 12.525 -18.778 1.00 59.06 344 GLU A CA 1
ATOM 2551 C C . GLU A 1 344 ? -11.104 12.698 -17.480 1.00 59.06 344 GLU A C 1
ATOM 2553 O O . GLU A 1 344 ? -11.039 11.790 -16.640 1.00 59.06 344 GLU A O 1
ATOM 2558 N N . ASP A 1 345 ? -10.473 13.865 -17.325 1.00 53.94 345 ASP A N 1
ATOM 2559 C CA . ASP A 1 345 ? -9.742 14.228 -16.113 1.00 53.94 345 ASP A CA 1
ATOM 2560 C C . ASP A 1 345 ? -10.764 14.645 -15.032 1.00 53.94 345 ASP A C 1
ATOM 2562 O O . ASP A 1 345 ? -11.608 15.498 -15.294 1.00 53.94 345 ASP A O 1
ATOM 2566 N N . PRO A 1 346 ? -10.719 14.095 -13.802 1.00 50.47 346 PRO A N 1
ATOM 2567 C CA . PRO A 1 346 ? -11.730 14.372 -12.770 1.00 50.47 346 PRO A CA 1
ATOM 2568 C C . PRO A 1 346 ? -11.792 15.841 -12.302 1.00 50.47 346 PRO A C 1
ATOM 2570 O O . PRO A 1 346 ? -12.702 16.194 -11.558 1.00 50.47 346 PRO A O 1
ATOM 2573 N N . ASP A 1 347 ? -10.852 16.691 -12.729 1.00 44.72 347 ASP A N 1
ATOM 2574 C CA . ASP A 1 347 ? -10.842 18.130 -12.443 1.00 44.72 347 ASP A CA 1
ATOM 2575 C C . ASP A 1 347 ? -11.609 18.971 -13.494 1.00 44.72 347 ASP A C 1
ATOM 2577 O O . ASP A 1 347 ? -11.829 20.159 -13.258 1.00 44.72 347 ASP A O 1
ATOM 2581 N N . ASP A 1 348 ? -12.062 18.390 -14.616 1.00 38.12 348 ASP A N 1
ATOM 2582 C CA . ASP A 1 348 ? -12.834 19.126 -15.638 1.00 38.12 348 ASP A CA 1
ATOM 2583 C C . ASP A 1 348 ? -14.276 19.453 -15.185 1.00 38.12 348 ASP A C 1
ATOM 2585 O O . ASP A 1 348 ? -14.870 20.409 -15.681 1.00 38.12 348 ASP A O 1
ATOM 2589 N N . GLU A 1 349 ? -14.834 18.745 -14.193 1.00 36.28 349 GLU A N 1
ATOM 2590 C CA . GLU A 1 349 ? -16.172 19.049 -13.644 1.00 36.28 349 GLU A CA 1
ATOM 2591 C C . GLU A 1 349 ? -16.173 20.177 -12.592 1.00 36.28 349 GLU A C 1
ATOM 2593 O O . GLU A 1 349 ? -17.227 20.736 -12.294 1.00 36.28 349 GLU A O 1
ATOM 2598 N N . ALA A 1 350 ? -15.019 20.558 -12.029 1.00 38.16 350 ALA A N 1
ATOM 2599 C CA . ALA A 1 350 ? -14.945 21.558 -10.953 1.00 38.16 350 ALA A CA 1
ATOM 2600 C C . ALA A 1 350 ? -14.730 23.005 -11.445 1.00 38.16 350 ALA A C 1
ATOM 2602 O O . ALA A 1 350 ? -14.608 23.920 -10.627 1.00 38.16 350 ALA A O 1
ATOM 2603 N N . ALA A 1 351 ? -14.654 23.224 -12.762 1.00 35.12 351 ALA A N 1
ATOM 2604 C CA . ALA A 1 351 ? -14.359 24.528 -13.359 1.00 35.12 351 ALA A CA 1
ATOM 2605 C C . ALA A 1 351 ? -15.596 25.302 -13.860 1.00 35.12 351 ALA A C 1
ATOM 2607 O O . ALA A 1 351 ? -15.424 26.418 -14.352 1.00 35.12 351 ALA A O 1
ATOM 2608 N N . ASP A 1 352 ? -16.807 24.748 -13.723 1.00 32.94 352 ASP A N 1
ATOM 2609 C CA . ASP A 1 352 ? -18.024 25.292 -14.352 1.00 32.94 352 ASP A CA 1
ATOM 2610 C C . ASP A 1 352 ? -19.201 25.568 -13.383 1.00 32.94 352 ASP A C 1
ATOM 2612 O O . ASP A 1 352 ? -20.351 25.588 -13.819 1.00 32.94 352 ASP A O 1
ATOM 2616 N N . ASP A 1 353 ? -18.931 25.852 -12.096 1.00 33.38 353 ASP A N 1
ATOM 2617 C CA . ASP A 1 353 ? -19.939 26.371 -11.138 1.00 33.38 353 ASP A CA 1
ATOM 2618 C C . ASP A 1 353 ? -19.514 27.668 -10.415 1.00 33.38 353 ASP A C 1
ATOM 2620 O O . ASP A 1 353 ? -18.441 27.692 -9.759 1.00 33.38 353 ASP A O 1
#